Protein AF-C0PD54-F1 (afdb_monomer)

Nearest PDB structures (foldseek):
  4ap8-assembly1_A  TM=9.220E-01  e=7.358E-15  Homo sapiens
  8hlg-assembly1_B  TM=9.445E-01  e=1.096E-13  Deinococcus radiodurans R1 = ATCC 13939 = DSM 20539
  6jbz-assembly1_C  TM=8.749E-01  e=7.835E-15  Mycobacterium tuberculosis
  2q5w-assembly1_E  TM=9.538E-01  e=1.324E-13  Staphylococcus aureus
  6jc0-assembly1_D  TM=8.811E-01  e=2.931E-14  Mycolicibacterium smegmatis MC2 155

Radius of gyration: 23.34 Å; Cα contacts (8 Å, |Δi|>4): 331; chains: 1; bounding box: 97×49×54 Å

InterPro domains:
  IPR003448 Molybdopterin biosynthesis MoaE [PF02391] (35-142)
  IPR003448 Molybdopterin biosynthesis MoaE [cd00756] (36-159)
  IPR028888 Molybdopterin synthase catalytic subunit, eukaryotes [MF_03052] (26-167)
  IPR036563 Molybdopterin biosynthesis MoaE subunit superfamily [G3DSA:3.90.1170.40] (15-161)
  IPR036563 Molybdopterin biosynthesis MoaE subunit superfamily [SSF54690] (35-164)

pLDDT: mean 85.08, std 19.12, range [31.31, 98.81]

Sequence (189 aa):
MAGGDLTPPPPPPEETPPAAAAEDLIEIVEEGSGRLDIARYVDHVRDLSAGAIATFEGTTRDHFAGRRVVELRYEAYAAMARRRLAAILREARSRHALRRLAVAHRLGAVPAGEASVFVAASATHRADAMEACRYVIDELKASVPIWKKEVYDDGEVWKENREFLDRHSADGDATAGGCCGSKVRVQEA

Organism: Zea mays (NCBI:txid4577)

Secondary structure (DSSP, 8-state):
------PPPPPPP---PPPP-PPPEEEEEPTTS-S--HHHHHHHH--TT-SEEEEEEEEPPSEETTEEEEEEEEEE-HHHHHHHHHHHHHHHHHHS-EEEEEEEEE-EEEETTSEEEEEEEEESSHHHHHHHHHHHHHHHHHHS-EEEEEEESS-EEEE--HHHHHHHHHGGGG---------PPPPP-

Foldseek 3Di:
DDPPPPPDPDDDPDDFPPAPPQDAAEAAAEPPNDADPPVVQQVSQDDPLFPDKDKDFDFAALDDPRFGFFWKAKDAPVVQLRVQLVVQVVVLVVVAQWRYKYKYAYHGTHGGPGGRIMIMTTHNDPVSNHVSNVSSVLSSLQPRPMWMKTQTPVGIDTDHRVNVVVVVVVVVPPDPDDDDDDDDDDDDD

Solvent-accessible surface area (backbone atoms only — not comparable to full-atom values): 10914 Å² total; per-residue (Å²): 130,83,84,74,83,78,71,74,77,79,78,75,84,83,80,77,73,78,72,52,88,58,81,67,45,76,42,78,39,58,60,90,74,73,76,78,62,62,65,60,43,53,58,68,24,61,48,99,73,38,72,23,74,24,74,46,73,46,57,32,61,52,59,55,96,95,39,53,29,53,29,38,35,29,49,58,60,58,73,59,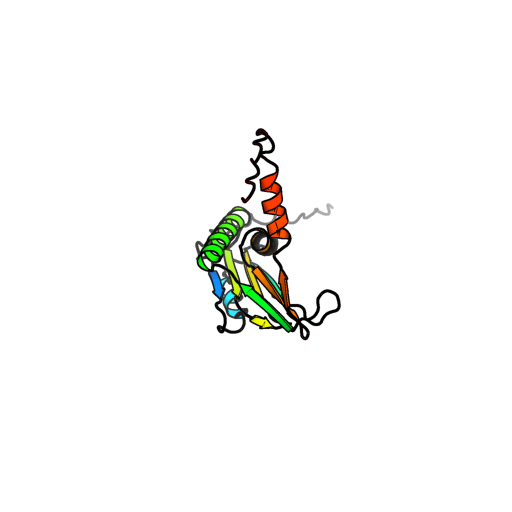35,52,54,44,49,57,48,49,54,53,50,41,53,76,75,28,70,49,44,27,42,24,38,39,36,50,32,34,81,29,45,43,76,35,59,40,33,39,34,30,18,10,2,50,45,56,63,38,6,44,52,40,32,50,50,50,53,53,49,42,51,30,70,38,69,56,41,39,29,45,30,36,85,89,51,72,50,81,45,73,48,65,51,33,52,58,52,60,53,61,68,64,69,80,73,92,77,80,80,93,77,85,81,84,80,84,80,85,132

Structure (mmCIF, N/CA/C/O backbone):
data_AF-C0PD54-F1
#
_entry.id   AF-C0PD54-F1
#
loop_
_atom_site.group_PDB
_atom_site.id
_atom_site.type_symbol
_atom_site.label_atom_id
_at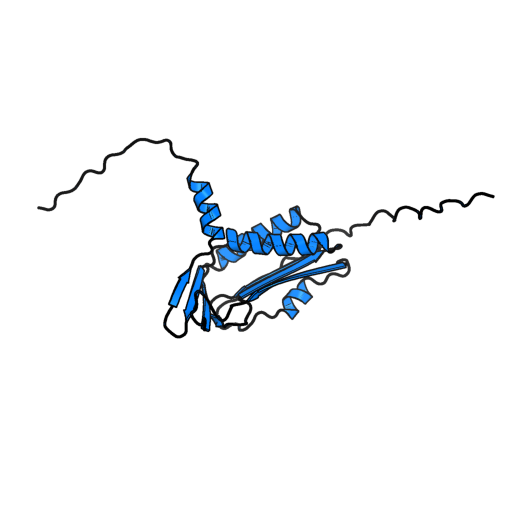om_site.label_alt_id
_atom_site.label_comp_id
_atom_site.label_asym_id
_atom_site.label_entity_id
_atom_site.label_seq_id
_atom_site.pdbx_PDB_ins_code
_atom_site.Cartn_x
_atom_site.Cartn_y
_atom_site.Cartn_z
_atom_site.occupancy
_atom_site.B_iso_or_equiv
_atom_site.auth_seq_id
_atom_site.auth_comp_id
_atom_site.auth_asym_id
_atom_site.auth_atom_id
_atom_site.pdbx_PDB_model_num
ATOM 1 N N . MET A 1 1 ? 60.094 -5.929 -13.552 1.00 49.25 1 MET A N 1
ATOM 2 C CA . MET A 1 1 ? 59.525 -4.982 -14.533 1.00 49.25 1 MET A CA 1
ATOM 3 C C . MET A 1 1 ? 58.053 -4.826 -14.198 1.00 49.25 1 MET A C 1
ATOM 5 O O . MET A 1 1 ? 57.396 -5.841 -14.029 1.00 49.25 1 MET A O 1
ATOM 9 N N . ALA A 1 2 ? 57.643 -3.578 -13.964 1.00 60.72 2 ALA A N 1
ATOM 10 C CA . ALA A 1 2 ? 56.348 -3.076 -13.497 1.00 60.72 2 ALA A CA 1
ATOM 11 C C . ALA A 1 2 ? 55.152 -4.050 -13.554 1.00 60.72 2 ALA A C 1
ATOM 13 O O . ALA A 1 2 ? 54.655 -4.371 -14.631 1.00 60.72 2 ALA A O 1
ATOM 14 N N . GLY A 1 3 ? 54.650 -4.443 -12.378 1.00 48.44 3 GLY A N 1
ATOM 15 C CA . GLY A 1 3 ? 53.261 -4.872 -12.238 1.00 48.44 3 GLY A CA 1
ATOM 16 C C . GLY A 1 3 ? 52.386 -3.648 -12.473 1.00 48.44 3 GLY A C 1
ATOM 17 O O . GLY A 1 3 ? 52.264 -2.804 -11.591 1.00 48.44 3 GLY A O 1
ATOM 18 N N . GLY A 1 4 ? 51.895 -3.494 -13.702 1.00 61.22 4 GLY A N 1
ATOM 19 C CA . GLY A 1 4 ? 50.939 -2.451 -14.038 1.00 61.22 4 GLY A CA 1
ATOM 20 C C . GLY A 1 4 ? 49.651 -2.730 -13.281 1.00 61.22 4 GLY A C 1
ATOM 21 O O . GLY A 1 4 ? 49.025 -3.764 -13.507 1.00 61.22 4 GLY A O 1
ATOM 22 N N . ASP A 1 5 ? 49.302 -1.837 -12.362 1.00 70.50 5 ASP A N 1
ATOM 23 C CA . ASP A 1 5 ? 48.006 -1.823 -11.698 1.00 70.50 5 ASP A CA 1
ATOM 24 C C . ASP A 1 5 ? 46.943 -1.535 -12.764 1.00 70.50 5 ASP A C 1
ATOM 26 O O . ASP A 1 5 ? 46.664 -0.386 -13.114 1.00 70.50 5 ASP A O 1
ATOM 30 N N . LEU A 1 6 ? 46.448 -2.607 -13.388 1.00 68.88 6 LEU A N 1
ATOM 31 C CA . LEU A 1 6 ? 45.349 -2.582 -14.343 1.00 68.88 6 LEU A CA 1
ATOM 32 C C . LEU A 1 6 ? 44.077 -2.299 -13.555 1.00 68.88 6 LEU A C 1
ATOM 34 O O . LEU A 1 6 ? 43.258 -3.184 -13.312 1.00 68.88 6 LEU A O 1
ATOM 38 N N . THR A 1 7 ? 43.923 -1.046 -13.143 1.00 71.62 7 THR A N 1
ATOM 39 C CA . THR A 1 7 ? 42.626 -0.541 -12.727 1.00 71.62 7 THR A CA 1
ATOM 40 C C . THR A 1 7 ? 41.688 -0.720 -13.921 1.00 71.62 7 THR A C 1
ATOM 42 O O . THR A 1 7 ? 41.973 -0.205 -15.009 1.00 71.62 7 THR A O 1
ATOM 45 N N . PRO A 1 8 ? 40.615 -1.521 -13.783 1.00 69.56 8 PRO A N 1
ATOM 46 C CA . PRO A 1 8 ? 39.670 -1.690 -14.867 1.00 69.56 8 PRO A CA 1
ATOM 47 C C . PRO A 1 8 ? 39.092 -0.317 -15.227 1.00 69.56 8 PRO A C 1
ATOM 49 O O . PRO A 1 8 ? 38.899 0.520 -14.336 1.00 69.56 8 PRO A O 1
ATOM 52 N N . PRO A 1 9 ? 38.846 -0.060 -16.522 1.00 74.50 9 PRO A N 1
ATOM 53 C CA . PRO A 1 9 ? 38.286 1.207 -16.951 1.00 74.50 9 PRO A CA 1
ATOM 54 C C . PRO A 1 9 ? 36.959 1.459 -16.223 1.00 74.50 9 PRO A C 1
ATOM 56 O O . PRO A 1 9 ? 36.226 0.502 -15.942 1.00 74.50 9 PRO A O 1
ATOM 59 N N . PRO A 1 10 ? 36.641 2.727 -15.907 1.00 69.25 10 PRO A N 1
ATOM 60 C CA . PRO A 1 10 ? 35.363 3.059 -15.303 1.00 69.25 10 PRO A CA 1
ATOM 61 C C . PRO A 1 10 ? 34.231 2.529 -16.192 1.00 69.25 10 PRO A C 1
ATOM 63 O O . PRO A 1 10 ? 34.363 2.557 -17.423 1.00 69.25 10 PRO A O 1
ATOM 66 N N . PRO A 1 11 ? 33.138 2.022 -15.595 1.00 70.94 11 PRO A N 1
ATOM 67 C CA . PRO A 1 11 ? 32.002 1.563 -16.373 1.00 70.94 11 PRO A CA 1
ATOM 68 C C . PRO A 1 11 ? 31.506 2.699 -17.279 1.00 70.94 11 PRO A C 1
ATOM 70 O O . PRO A 1 11 ? 31.612 3.874 -16.906 1.00 70.94 11 PRO A O 1
ATOM 73 N N . PRO A 1 12 ? 30.997 2.370 -18.480 1.00 70.56 12 PRO A N 1
ATOM 74 C CA . PRO A 1 12 ? 30.427 3.372 -19.366 1.00 70.56 12 PRO A CA 1
ATOM 75 C C . PRO A 1 12 ? 29.312 4.139 -18.639 1.00 70.56 12 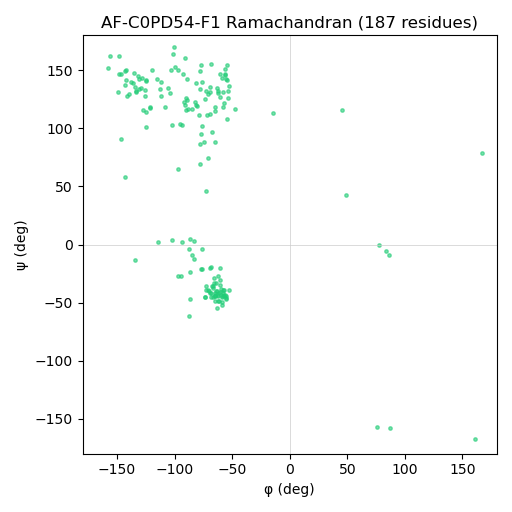PRO A C 1
ATOM 77 O O . PRO A 1 12 ? 28.673 3.573 -17.747 1.00 70.56 12 PRO A O 1
ATOM 80 N N . PRO A 1 13 ? 29.074 5.415 -18.997 1.00 69.00 13 PRO A N 1
ATOM 81 C CA . PRO A 1 13 ? 27.954 6.163 -18.448 1.00 69.00 13 PRO A CA 1
ATOM 82 C C . PRO A 1 13 ? 26.671 5.364 -18.671 1.00 69.00 13 PRO A C 1
ATOM 84 O O . PRO A 1 13 ? 26.383 4.925 -19.784 1.00 69.00 13 PRO A O 1
ATOM 87 N N . GLU A 1 14 ? 25.949 5.128 -17.584 1.00 66.19 14 GLU A N 1
ATOM 88 C CA . GLU A 1 14 ? 24.734 4.329 -17.595 1.00 66.19 14 GLU A CA 1
ATOM 89 C C . GLU A 1 14 ? 23.654 5.116 -18.343 1.00 66.19 14 GLU A C 1
ATOM 91 O O . GLU A 1 14 ? 23.241 6.201 -17.928 1.00 66.19 14 GLU A O 1
ATOM 96 N N . GLU A 1 15 ? 23.259 4.616 -19.513 1.00 63.19 15 GLU A N 1
ATOM 97 C CA . GLU A 1 15 ? 22.220 5.244 -20.320 1.00 63.19 15 GLU A CA 1
ATOM 98 C C . GLU A 1 15 ? 20.873 4.927 -19.671 1.00 63.19 15 GLU A C 1
ATOM 100 O O . GLU A 1 15 ? 20.356 3.817 -19.796 1.00 63.19 15 GLU A O 1
ATOM 105 N N . THR A 1 16 ? 20.305 5.887 -18.939 1.00 60.06 16 THR A N 1
ATOM 106 C CA . THR A 1 16 ? 18.941 5.751 -18.426 1.00 60.06 16 THR A CA 1
ATOM 107 C C . THR A 1 16 ? 17.977 5.882 -19.608 1.00 60.06 16 THR A C 1
ATOM 109 O O . THR A 1 16 ? 17.847 6.976 -20.166 1.00 60.06 16 THR A O 1
ATOM 112 N N . PRO A 1 17 ? 17.280 4.806 -20.015 1.00 60.94 17 PRO A N 1
ATOM 113 C CA . PRO A 1 17 ? 16.311 4.881 -21.098 1.00 60.94 17 PRO A CA 1
ATOM 114 C C . PRO A 1 17 ? 15.196 5.871 -20.726 1.00 60.94 17 PRO A C 1
ATOM 116 O O . PRO A 1 17 ? 14.833 5.971 -19.547 1.00 60.94 17 PRO A O 1
ATOM 119 N N . PRO A 1 18 ? 14.625 6.600 -21.704 1.00 58.38 18 PRO A N 1
ATOM 120 C CA . PRO A 1 18 ? 13.633 7.638 -21.440 1.00 58.38 18 PRO A CA 1
ATOM 121 C C . PRO A 1 18 ? 12.490 7.066 -20.608 1.00 58.38 18 PRO A C 1
ATOM 123 O O . PRO A 1 18 ? 11.994 5.979 -20.923 1.00 58.38 18 PRO A O 1
ATOM 126 N N . ALA A 1 19 ? 12.091 7.771 -19.543 1.00 58.16 19 ALA A N 1
ATOM 127 C CA . ALA A 1 19 ? 10.982 7.379 -18.676 1.00 58.16 19 ALA A CA 1
ATOM 128 C C . ALA A 1 19 ? 9.773 6.987 -19.540 1.00 58.16 19 ALA A C 1
ATOM 130 O O . ALA A 1 19 ? 9.265 7.801 -20.310 1.00 58.16 19 ALA A O 1
ATOM 131 N N . ALA A 1 20 ? 9.337 5.727 -19.468 1.00 53.62 20 ALA A N 1
ATOM 132 C CA . ALA A 1 20 ? 8.124 5.318 -20.147 1.00 53.62 20 ALA A CA 1
ATOM 133 C C . ALA A 1 20 ? 6.980 6.071 -19.477 1.00 53.62 20 ALA A C 1
ATOM 135 O O . ALA A 1 20 ? 6.721 5.888 -18.288 1.00 53.62 20 ALA A O 1
ATOM 136 N N . ALA A 1 21 ? 6.280 6.897 -20.250 1.00 54.97 21 ALA A N 1
ATOM 137 C CA . ALA A 1 21 ? 5.018 7.507 -19.853 1.00 54.97 21 ALA A CA 1
ATOM 138 C C . ALA A 1 21 ? 3.887 6.458 -19.853 1.00 54.97 21 ALA A C 1
ATOM 140 O O . ALA A 1 21 ? 2.827 6.669 -20.433 1.00 54.97 21 ALA A O 1
ATOM 141 N N . ALA A 1 22 ? 4.137 5.284 -19.272 1.00 61.59 22 ALA A N 1
ATOM 142 C CA . ALA A 1 22 ? 3.116 4.272 -19.091 1.00 61.59 22 ALA A CA 1
ATOM 143 C C . ALA A 1 22 ? 2.238 4.646 -17.897 1.00 61.59 22 ALA A C 1
ATOM 145 O O . ALA A 1 22 ? 2.751 5.010 -16.836 1.00 61.59 22 ALA A O 1
ATOM 146 N N . GLU A 1 23 ? 0.925 4.546 -18.099 1.00 82.62 23 GLU A N 1
ATOM 147 C CA . GLU A 1 23 ? -0.085 4.868 -17.097 1.00 82.62 23 GLU A CA 1
ATOM 148 C C . GLU A 1 23 ? 0.107 4.026 -15.828 1.00 82.62 23 GLU A C 1
ATOM 150 O O . GLU A 1 23 ? 0.272 2.800 -15.870 1.00 82.62 23 GLU A O 1
ATOM 155 N N . ASP A 1 24 ? 0.096 4.710 -14.684 1.00 93.88 24 ASP A N 1
ATOM 156 C CA . ASP A 1 24 ? 0.067 4.067 -13.378 1.00 93.88 24 ASP A CA 1
ATOM 157 C C . ASP A 1 24 ? -1.229 3.270 -13.224 1.00 93.88 24 ASP A C 1
ATOM 159 O O . ASP A 1 24 ? -2.318 3.778 -13.500 1.00 93.88 24 ASP A O 1
ATOM 163 N N . LEU A 1 25 ? -1.126 2.037 -12.731 1.00 97.19 25 LEU A N 1
ATOM 164 C CA . LEU A 1 25 ? -2.306 1.241 -12.414 1.00 97.19 25 LEU A CA 1
ATOM 165 C C . LEU A 1 25 ? -2.720 1.497 -10.966 1.00 97.19 25 LEU A C 1
ATOM 167 O O . LEU A 1 25 ? -1.988 1.170 -10.036 1.00 97.19 25 LEU A O 1
ATOM 171 N N . ILE A 1 26 ? -3.908 2.064 -10.772 1.00 97.75 26 ILE A N 1
ATOM 172 C CA . ILE A 1 26 ? -4.500 2.272 -9.447 1.00 97.75 26 ILE A CA 1
ATOM 173 C C . ILE A 1 26 ? -5.838 1.547 -9.396 1.00 97.75 26 ILE A C 1
ATOM 175 O O . ILE A 1 26 ? -6.772 1.918 -10.108 1.00 97.75 26 ILE A O 1
ATOM 179 N N . GLU A 1 27 ? -5.961 0.564 -8.508 1.00 97.25 27 GLU A N 1
ATOM 180 C CA . GLU A 1 27 ? -7.188 -0.214 -8.349 1.00 97.25 27 GLU A CA 1
ATOM 181 C C . GLU A 1 27 ? -7.677 -0.180 -6.896 1.00 97.25 27 GLU A C 1
ATOM 183 O O . GLU A 1 27 ? -7.040 -0.693 -5.979 1.00 97.25 27 GLU A O 1
ATOM 188 N N . ILE A 1 28 ? -8.838 0.438 -6.676 1.00 97.50 28 ILE A N 1
ATOM 189 C CA . ILE A 1 28 ? -9.603 0.238 -5.441 1.00 97.50 28 ILE A CA 1
ATOM 190 C C . ILE A 1 28 ? -10.616 -0.851 -5.764 1.00 97.50 28 ILE A C 1
ATOM 192 O O . ILE A 1 28 ? -11.558 -0.605 -6.516 1.00 97.50 28 ILE A O 1
ATOM 196 N N . VAL A 1 29 ? -10.338 -2.055 -5.277 1.00 97.19 29 VAL A N 1
ATOM 197 C CA . VAL A 1 29 ? -11.080 -3.276 -5.584 1.00 97.19 29 VAL A CA 1
ATOM 198 C C . VAL A 1 29 ? -12.281 -3.355 -4.650 1.00 97.19 29 VAL A C 1
ATOM 200 O O . VAL A 1 29 ? -12.112 -3.438 -3.434 1.00 97.19 29 VAL A O 1
ATOM 203 N N . GLU A 1 30 ? -13.482 -3.304 -5.218 1.00 95.38 30 GLU A N 1
ATOM 204 C CA . GLU A 1 30 ? -14.736 -3.324 -4.461 1.00 95.38 30 GLU A CA 1
ATOM 205 C C . GLU A 1 30 ? -14.977 -4.687 -3.795 1.00 95.38 30 GLU A C 1
ATOM 207 O O . GLU A 1 30 ? -14.485 -5.729 -4.252 1.00 95.38 30 GLU A O 1
ATOM 212 N N . GLU A 1 31 ? -15.767 -4.680 -2.722 1.00 93.50 31 GLU A N 1
ATOM 213 C CA . GLU A 1 31 ? -16.149 -5.892 -2.000 1.00 93.50 31 GLU A CA 1
ATOM 214 C C . GLU A 1 31 ? -16.790 -6.934 -2.935 1.00 93.50 31 GLU A C 1
ATOM 216 O O . GLU A 1 31 ? -17.534 -6.606 -3.858 1.00 93.50 31 GLU A O 1
ATOM 221 N N . GLY A 1 32 ? -16.479 -8.212 -2.711 1.00 92.38 32 GLY A N 1
ATOM 222 C CA . GLY A 1 32 ? -16.981 -9.317 -3.535 1.00 92.38 32 GLY A CA 1
ATOM 223 C C . GLY A 1 32 ? -16.185 -9.590 -4.817 1.00 92.38 32 GLY A C 1
ATOM 224 O O . GLY A 1 32 ? -16.423 -10.610 -5.457 1.00 92.38 32 GLY A O 1
ATOM 225 N N . SER A 1 33 ? -15.188 -8.766 -5.161 1.00 92.75 33 SER A N 1
ATOM 226 C CA . SER A 1 33 ? -14.342 -8.980 -6.354 1.00 92.75 33 SER A CA 1
ATOM 227 C C . SER A 1 33 ? -13.278 -10.081 -6.184 1.00 92.75 33 SER A C 1
ATOM 229 O O . SER A 1 33 ? -12.559 -10.400 -7.128 1.00 92.75 33 SER A O 1
ATOM 231 N N . GLY A 1 34 ? -13.162 -10.670 -4.990 1.00 93.31 34 GLY A N 1
ATOM 232 C CA . GLY A 1 34 ? -12.196 -11.724 -4.681 1.00 93.31 34 GLY A CA 1
ATOM 233 C C . GLY A 1 34 ? -10.822 -11.207 -4.238 1.00 93.31 34 GLY A C 1
ATOM 234 O O . GLY A 1 34 ? -10.683 -10.099 -3.713 1.00 93.31 34 GLY A O 1
ATOM 235 N N . ARG A 1 35 ? -9.803 -12.062 -4.385 1.00 96.81 35 ARG A N 1
ATOM 236 C CA . ARG A 1 35 ? -8.415 -11.775 -3.988 1.00 96.81 35 ARG A CA 1
ATOM 237 C C . ARG A 1 35 ? -7.739 -10.860 -5.009 1.00 96.81 35 ARG A C 1
ATOM 239 O O . ARG A 1 35 ? -8.087 -10.874 -6.185 1.00 96.81 35 ARG A O 1
ATOM 246 N N . LEU A 1 36 ? -6.735 -10.107 -4.558 1.00 97.50 36 LEU A N 1
ATOM 247 C CA . LEU A 1 36 ? -5.863 -9.355 -5.460 1.00 97.50 36 LEU A CA 1
ATOM 248 C C . LEU A 1 36 ? -5.141 -10.320 -6.410 1.00 97.50 36 LEU A C 1
ATOM 250 O O . LEU A 1 36 ? -4.479 -11.253 -5.954 1.00 97.50 36 LEU A O 1
ATOM 254 N N . ASP A 1 37 ? -5.244 -10.075 -7.716 1.00 96.25 37 ASP A N 1
ATOM 255 C CA . ASP A 1 37 ? -4.470 -10.797 -8.727 1.00 96.25 37 ASP A CA 1
ATOM 256 C C . ASP A 1 37 ? -3.043 -10.239 -8.767 1.00 96.25 37 ASP A C 1
ATOM 258 O O . ASP A 1 37 ? -2.713 -9.317 -9.514 1.00 96.25 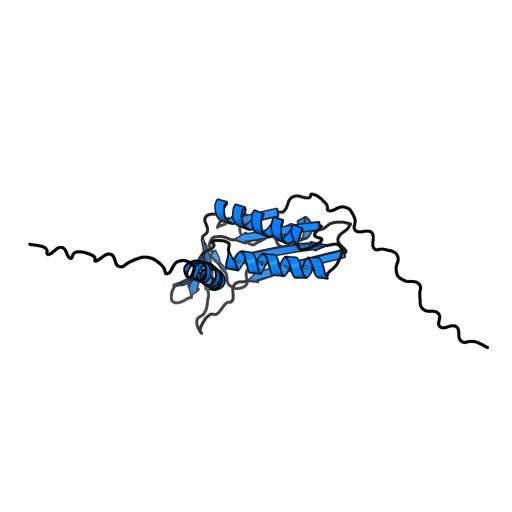37 ASP A O 1
ATOM 262 N N . ILE A 1 38 ? -2.194 -10.782 -7.897 1.00 97.50 38 ILE A N 1
ATOM 263 C CA . ILE A 1 38 ? -0.806 -10.341 -7.736 1.00 97.50 38 ILE A CA 1
ATOM 264 C C . ILE A 1 38 ? -0.031 -10.439 -9.055 1.00 97.50 38 ILE A C 1
ATOM 266 O O . ILE A 1 38 ? 0.738 -9.533 -9.382 1.00 97.50 38 ILE A O 1
ATOM 270 N N . ALA A 1 39 ? -0.262 -11.500 -9.834 1.00 97.88 39 ALA A N 1
ATOM 271 C CA . ALA A 1 39 ? 0.409 -11.699 -11.112 1.00 97.88 39 ALA A CA 1
ATOM 272 C C . ALA A 1 39 ? 0.063 -10.571 -12.092 1.00 97.88 39 ALA A C 1
ATOM 274 O O . ALA A 1 39 ? 0.975 -9.982 -12.667 1.00 97.88 39 ALA A O 1
ATOM 275 N N . ARG A 1 40 ? -1.216 -10.180 -12.187 1.00 97.38 40 ARG A N 1
ATOM 276 C CA . ARG A 1 40 ? -1.657 -9.044 -13.016 1.00 97.38 40 ARG A CA 1
ATOM 277 C C . ARG A 1 40 ? -0.921 -7.746 -12.675 1.00 97.38 40 ARG A C 1
ATOM 279 O O . ARG A 1 40 ? -0.497 -7.035 -13.585 1.00 97.38 40 ARG A O 1
ATOM 286 N N . TYR A 1 41 ? -0.751 -7.419 -11.393 1.00 97.81 41 TYR A N 1
ATOM 287 C CA . TYR A 1 41 ? -0.053 -6.189 -10.991 1.00 97.81 41 TYR A CA 1
ATOM 288 C C . TYR A 1 41 ? 1.452 -6.250 -11.258 1.00 97.81 41 TYR A C 1
ATOM 290 O O . TYR A 1 41 ? 2.039 -5.255 -11.685 1.00 97.81 41 TYR A O 1
ATOM 298 N N . VAL A 1 42 ? 2.079 -7.409 -11.033 1.00 98.31 42 VAL A N 1
ATOM 299 C CA . VAL A 1 42 ? 3.498 -7.620 -11.351 1.00 98.31 42 VAL A CA 1
ATOM 300 C C . VAL A 1 42 ? 3.729 -7.528 -12.857 1.00 98.31 42 VAL A C 1
ATOM 302 O O . VAL A 1 42 ? 4.660 -6.851 -13.287 1.00 98.31 42 VAL A O 1
ATOM 305 N N . ASP A 1 43 ? 2.868 -8.150 -13.660 1.00 97.56 43 ASP A N 1
ATOM 306 C CA . ASP A 1 43 ? 2.965 -8.127 -15.117 1.00 97.56 43 ASP A CA 1
ATOM 307 C C . ASP A 1 43 ? 2.721 -6.725 -15.685 1.00 97.56 43 ASP A C 1
ATOM 309 O O . ASP A 1 43 ? 3.436 -6.322 -16.602 1.00 97.56 43 ASP A O 1
ATOM 313 N N . HIS A 1 44 ? 1.814 -5.935 -15.092 1.00 97.00 44 HIS A N 1
ATOM 314 C CA . HIS A 1 44 ? 1.620 -4.524 -15.460 1.00 97.00 44 HIS A CA 1
ATOM 315 C C . HIS A 1 44 ? 2.905 -3.707 -15.329 1.00 97.00 44 HIS A C 1
ATOM 317 O O . HIS A 1 44 ? 3.178 -2.844 -16.164 1.00 97.00 44 HIS A O 1
ATOM 323 N N . VAL A 1 45 ? 3.704 -3.963 -14.285 1.00 97.25 45 VAL A N 1
ATOM 324 C CA . VAL A 1 45 ? 4.934 -3.199 -14.044 1.00 97.25 45 VAL A CA 1
ATOM 325 C C . VAL A 1 45 ? 6.161 -3.757 -14.761 1.00 97.25 45 VAL A C 1
ATOM 327 O O . VAL A 1 45 ? 7.214 -3.118 -14.718 1.00 97.25 45 VAL A O 1
ATOM 330 N N . ARG A 1 46 ? 6.065 -4.892 -15.464 1.00 96.31 46 ARG A N 1
ATOM 331 C CA . ARG A 1 46 ? 7.175 -5.380 -16.295 1.00 96.31 46 ARG A CA 1
ATOM 332 C C . ARG A 1 46 ? 7.479 -4.382 -17.408 1.00 96.31 46 ARG A C 1
ATOM 334 O O . ARG A 1 46 ? 6.597 -3.919 -18.124 1.00 96.31 46 ARG A O 1
ATOM 341 N N . ASP A 1 47 ? 8.757 -4.070 -17.567 1.00 95.06 47 ASP A N 1
ATOM 342 C CA . ASP A 1 47 ? 9.252 -3.178 -18.608 1.00 95.06 47 ASP A CA 1
ATOM 343 C C . ASP A 1 47 ? 10.602 -3.703 -19.092 1.00 95.06 47 ASP A C 1
ATOM 345 O O . ASP A 1 47 ? 11.432 -4.096 -18.275 1.00 95.06 47 ASP A O 1
ATOM 349 N N . LEU A 1 48 ? 10.836 -3.708 -20.407 1.00 94.69 48 LEU A N 1
ATOM 350 C CA . LEU A 1 48 ? 12.090 -4.215 -20.986 1.00 94.69 48 LEU A CA 1
ATOM 351 C C . LEU A 1 48 ? 13.324 -3.445 -20.506 1.00 94.69 48 LEU A C 1
ATOM 353 O O . LEU A 1 48 ? 14.437 -3.950 -20.599 1.00 94.69 48 LEU A O 1
ATOM 357 N N . SER A 1 49 ? 13.126 -2.229 -20.003 1.00 94.38 49 SER A N 1
ATOM 358 C CA . SER A 1 49 ? 14.192 -1.386 -19.496 1.00 94.38 49 SER A CA 1
ATOM 359 C C . SER A 1 49 ? 14.264 -1.362 -17.960 1.00 94.38 49 SER A C 1
ATOM 361 O O . SER A 1 49 ? 15.049 -0.595 -17.403 1.00 94.38 49 SER A O 1
ATOM 363 N N . ALA A 1 50 ? 13.436 -2.148 -17.263 1.00 95.44 50 ALA A N 1
ATOM 364 C CA . ALA A 1 50 ? 13.515 -2.311 -15.817 1.00 95.44 50 ALA A CA 1
ATOM 365 C C . ALA A 1 50 ? 14.423 -3.498 -15.470 1.00 95.44 50 ALA A C 1
ATOM 367 O O . ALA A 1 50 ? 14.128 -4.638 -15.823 1.00 95.44 50 ALA A O 1
ATOM 368 N N . GLY A 1 51 ? 15.500 -3.243 -14.726 1.00 97.00 51 GLY A N 1
ATOM 369 C CA . GLY A 1 51 ? 16.349 -4.289 -14.153 1.00 97.00 51 GLY A CA 1
ATOM 370 C C . GLY A 1 51 ? 15.838 -4.815 -12.809 1.00 97.00 51 GLY A C 1
ATOM 371 O O . GLY A 1 51 ? 16.374 -5.792 -12.288 1.00 97.00 51 GLY A O 1
ATOM 372 N N . ALA A 1 52 ? 14.820 -4.176 -12.225 1.00 97.88 52 ALA A N 1
ATOM 373 C CA . ALA A 1 52 ? 14.259 -4.564 -10.939 1.00 97.88 52 ALA A CA 1
ATOM 374 C C . ALA A 1 52 ? 12.751 -4.312 -10.856 1.00 97.88 52 ALA A C 1
ATOM 376 O O . ALA A 1 52 ? 12.233 -3.325 -11.381 1.00 97.88 52 ALA A O 1
ATOM 377 N N . ILE A 1 53 ? 12.075 -5.193 -10.119 1.00 98.44 53 ILE A N 1
ATOM 378 C CA . ILE A 1 53 ? 10.711 -5.013 -9.627 1.00 98.44 53 ILE A CA 1
ATOM 379 C C . ILE A 1 53 ? 10.757 -5.230 -8.115 1.00 98.44 53 ILE A C 1
ATOM 381 O O . ILE A 1 53 ? 11.274 -6.248 -7.656 1.00 98.44 53 ILE A O 1
ATOM 385 N N . ALA A 1 54 ? 10.221 -4.285 -7.352 1.00 98.69 54 ALA A N 1
ATOM 386 C CA . ALA A 1 54 ? 9.985 -4.426 -5.923 1.00 98.69 54 ALA A CA 1
ATOM 387 C C . ALA A 1 54 ? 8.482 -4.461 -5.665 1.00 98.69 54 ALA A C 1
ATOM 389 O O . ALA A 1 54 ? 7.718 -3.724 -6.292 1.00 98.69 54 ALA A O 1
ATOM 390 N N . THR A 1 55 ? 8.067 -5.321 -4.742 1.00 98.69 55 THR A N 1
ATOM 391 C CA . THR A 1 55 ? 6.660 -5.504 -4.392 1.00 98.69 55 THR A CA 1
ATOM 392 C C . THR A 1 55 ? 6.468 -5.481 -2.888 1.00 98.69 55 THR A C 1
ATOM 394 O O . THR A 1 55 ? 7.295 -6.013 -2.147 1.00 98.69 55 THR A O 1
ATOM 397 N N . PHE A 1 56 ? 5.341 -4.937 -2.445 1.00 98.75 56 PHE A N 1
ATOM 398 C CA . PHE A 1 56 ? 4.880 -5.003 -1.067 1.00 98.75 56 PHE A CA 1
ATOM 399 C C . PHE A 1 56 ? 3.466 -5.574 -1.037 1.00 98.75 56 PHE A C 1
ATOM 401 O O . PHE A 1 56 ? 2.591 -5.109 -1.764 1.00 98.75 56 PHE A O 1
ATOM 408 N N . GLU A 1 57 ? 3.238 -6.536 -0.149 1.00 98.25 57 GLU A N 1
ATOM 409 C CA . GLU A 1 57 ? 1.929 -7.122 0.121 1.00 98.25 57 GLU A CA 1
ATOM 410 C C . GLU A 1 57 ? 1.596 -6.920 1.602 1.00 98.25 57 GLU A C 1
ATOM 412 O O . GLU A 1 57 ? 2.309 -7.391 2.488 1.00 98.25 57 GLU A O 1
ATOM 417 N N . GLY A 1 58 ? 0.516 -6.192 1.883 1.00 97.94 58 GLY A N 1
ATOM 418 C CA . GLY A 1 58 ? 0.013 -6.020 3.241 1.00 97.94 58 GLY A CA 1
ATOM 419 C C . GLY A 1 58 ? -1.051 -7.063 3.540 1.00 97.94 58 GLY A C 1
ATOM 420 O O . GLY A 1 58 ? -2.188 -6.905 3.091 1.00 97.94 58 GLY A O 1
ATOM 421 N N . THR A 1 59 ? -0.693 -8.104 4.293 1.00 97.38 59 THR A N 1
ATOM 422 C CA . THR A 1 59 ? -1.592 -9.216 4.630 1.00 97.38 59 THR A CA 1
ATOM 423 C C . THR A 1 59 ? -2.249 -9.065 6.001 1.00 97.38 59 THR A C 1
ATOM 425 O O . THR A 1 59 ? -1.693 -8.474 6.934 1.00 97.38 59 THR A O 1
ATOM 428 N N . THR A 1 60 ? -3.456 -9.613 6.137 1.00 95.19 60 THR A N 1
ATOM 429 C CA . THR A 1 60 ? -4.156 -9.692 7.423 1.00 95.19 60 THR A CA 1
ATOM 430 C C . THR A 1 60 ? -3.511 -10.756 8.308 1.00 95.19 60 THR A C 1
ATOM 432 O O . THR A 1 60 ? -3.417 -11.921 7.928 1.00 95.19 60 THR A O 1
ATOM 435 N N . ARG A 1 61 ? -3.107 -10.377 9.521 1.00 95.69 61 ARG A N 1
ATOM 436 C CA . ARG A 1 61 ? -2.654 -11.323 10.553 1.00 95.69 61 ARG A CA 1
ATOM 437 C C . ARG A 1 61 ? -3.854 -12.003 11.211 1.00 95.69 61 ARG A C 1
ATOM 439 O O . ARG A 1 61 ? -4.896 -11.378 11.361 1.00 95.69 61 ARG A O 1
ATOM 446 N N . ASP A 1 62 ? -3.679 -13.239 11.660 1.00 94.62 62 ASP A N 1
ATOM 447 C CA . ASP A 1 62 ? -4.706 -14.044 12.341 1.00 94.62 62 ASP A CA 1
ATOM 448 C C . ASP A 1 62 ? -4.831 -13.751 13.848 1.00 94.62 62 ASP A C 1
ATOM 450 O O . ASP A 1 62 ? -5.623 -14.382 14.548 1.00 94.62 62 ASP A O 1
ATOM 454 N N . HIS A 1 63 ? -4.069 -12.786 14.369 1.00 93.06 63 HIS A N 1
ATOM 455 C CA . HIS A 1 63 ? -4.119 -12.394 15.771 1.00 93.06 63 HIS A CA 1
ATOM 456 C C . HIS A 1 63 ? -3.820 -10.907 15.986 1.00 93.06 63 HIS A C 1
ATOM 458 O O . HIS A 1 63 ? -2.987 -10.296 15.308 1.00 93.06 63 HIS A O 1
ATOM 464 N N . PHE A 1 64 ? -4.467 -10.333 16.999 1.00 89.81 64 PHE A N 1
ATOM 465 C CA . PHE A 1 64 ? -4.166 -9.003 17.520 1.00 89.81 64 PHE A CA 1
ATOM 466 C C . PHE A 1 64 ? -4.488 -8.942 19.018 1.00 89.81 64 PHE A C 1
ATOM 468 O O . PHE A 1 64 ? -5.562 -9.357 19.440 1.00 89.81 64 PHE A O 1
ATOM 475 N N . ALA A 1 65 ? -3.555 -8.428 19.830 1.00 87.69 65 ALA A N 1
ATOM 476 C CA . ALA A 1 65 ? -3.711 -8.283 21.286 1.00 87.69 65 ALA A CA 1
ATOM 477 C C . ALA A 1 65 ? -4.217 -9.560 22.001 1.00 87.69 65 ALA A C 1
ATOM 479 O O . ALA A 1 65 ? -5.085 -9.496 22.866 1.00 87.69 65 ALA A O 1
ATOM 480 N N . GLY A 1 66 ? -3.685 -10.727 21.617 1.00 89.75 66 GLY A N 1
ATOM 481 C CA . GLY A 1 66 ? -4.046 -12.025 22.203 1.00 89.75 66 GLY A CA 1
ATOM 482 C C . GLY A 1 66 ? -5.379 -12.612 21.726 1.00 89.75 66 GLY A C 1
ATOM 483 O O . GLY A 1 66 ? -5.727 -13.711 22.142 1.00 89.75 66 GLY A O 1
ATOM 484 N N . ARG A 1 67 ? -6.109 -11.916 20.848 1.00 91.75 67 ARG A N 1
ATOM 485 C CA . ARG A 1 67 ? -7.377 -12.375 20.266 1.00 91.75 67 ARG A CA 1
ATOM 486 C C . ARG A 1 67 ? -7.170 -12.862 18.839 1.00 91.75 67 ARG A C 1
ATOM 488 O O . ARG A 1 67 ? -6.297 -12.348 18.133 1.00 91.75 67 ARG A O 1
ATOM 495 N N . ARG A 1 68 ? -7.988 -13.824 18.413 1.00 95.12 68 ARG A N 1
ATOM 496 C CA . ARG A 1 68 ? -7.959 -14.387 17.0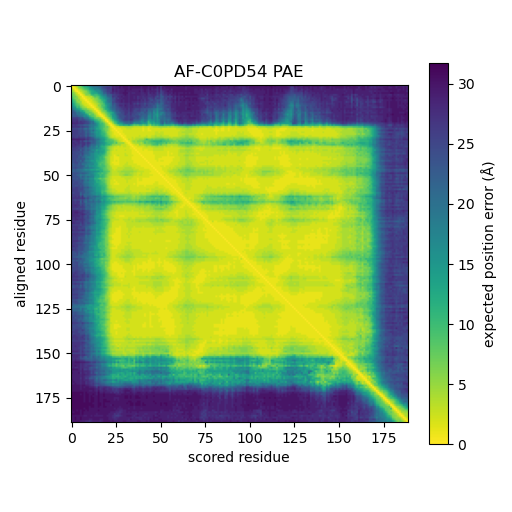62 1.00 95.12 68 ARG A CA 1
ATOM 497 C C . ARG A 1 68 ? -8.723 -13.481 16.101 1.00 95.12 68 ARG A C 1
ATOM 499 O O . ARG A 1 68 ? -9.911 -13.242 16.282 1.00 95.12 68 ARG A O 1
ATOM 506 N N . VAL A 1 69 ? -8.035 -12.977 15.083 1.00 95.50 69 VAL A N 1
ATOM 507 C CA . VAL A 1 69 ? -8.622 -12.159 14.015 1.00 95.50 69 VAL A CA 1
ATOM 508 C C . VAL A 1 69 ? -9.079 -13.088 12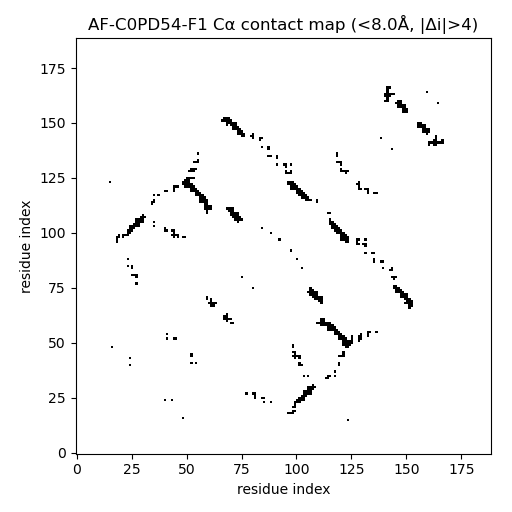.895 1.00 95.50 69 VAL A C 1
ATOM 510 O O . VAL A 1 69 ? -8.299 -13.895 12.392 1.00 95.50 69 VAL A O 1
ATOM 513 N N . VAL A 1 70 ? -10.346 -12.972 12.508 1.00 96.06 70 VAL A N 1
ATOM 514 C CA . VAL A 1 70 ? -10.944 -13.723 11.397 1.00 96.06 70 VAL A CA 1
ATOM 515 C C . VAL A 1 70 ? -10.714 -12.982 10.082 1.00 96.06 70 VAL A C 1
ATOM 517 O O . VAL A 1 70 ? -10.278 -13.575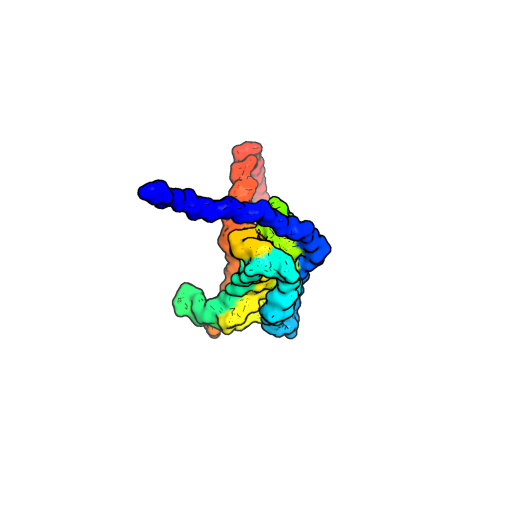 9.095 1.00 96.06 70 VAL A O 1
ATOM 520 N N . GLU A 1 71 ? -10.964 -11.673 10.077 1.00 96.62 71 GLU A N 1
ATOM 521 C CA . GLU A 1 71 ? -10.829 -10.811 8.905 1.00 96.62 71 GLU A CA 1
ATOM 522 C C . GLU A 1 71 ? -10.607 -9.348 9.307 1.00 96.62 71 GLU A C 1
ATOM 524 O O . GLU A 1 71 ? -10.904 -8.923 10.428 1.00 96.62 71 GLU A O 1
ATOM 529 N N . LEU A 1 72 ? -10.106 -8.558 8.361 1.00 96.69 72 LEU A N 1
ATOM 530 C CA . LEU A 1 72 ? -10.180 -7.102 8.406 1.00 96.69 72 LEU A CA 1
ATOM 531 C C . LEU A 1 72 ? -11.223 -6.637 7.395 1.00 96.69 72 LEU A C 1
ATOM 533 O O . LEU A 1 72 ? -11.211 -7.099 6.258 1.00 96.69 72 LEU A O 1
ATOM 537 N N . ARG A 1 73 ? -12.097 -5.706 7.778 1.00 96.88 73 ARG A N 1
ATOM 538 C CA . ARG A 1 73 ? -13.011 -5.037 6.841 1.00 96.88 73 ARG A CA 1
ATOM 539 C C . ARG A 1 73 ? -12.530 -3.637 6.538 1.00 96.88 73 ARG A C 1
ATOM 541 O O . ARG A 1 73 ? -12.247 -2.893 7.471 1.00 96.88 73 ARG A O 1
ATOM 548 N N . TYR A 1 74 ? -12.456 -3.280 5.264 1.00 97.19 74 TYR A N 1
ATOM 549 C CA . TYR A 1 74 ? -11.968 -1.976 4.830 1.00 97.19 74 TYR A CA 1
ATOM 550 C C . TYR A 1 74 ? -13.069 -1.138 4.196 1.00 97.19 74 TYR A C 1
ATOM 552 O O . TYR A 1 74 ? -13.786 -1.609 3.316 1.00 97.19 74 TYR A O 1
ATOM 560 N N . GLU A 1 75 ? -13.139 0.127 4.592 1.00 96.25 75 GLU A N 1
ATOM 561 C CA . GLU A 1 75 ? -14.047 1.115 4.018 1.00 96.25 75 GLU A CA 1
ATOM 562 C C . GLU A 1 75 ? -13.257 2.327 3.531 1.00 96.25 75 GLU A C 1
ATOM 564 O O . GLU A 1 75 ? -12.295 2.764 4.165 1.00 96.25 75 GLU A O 1
ATOM 569 N N . ALA A 1 76 ? -13.659 2.878 2.390 1.00 95.50 76 ALA A N 1
ATOM 570 C CA . ALA A 1 76 ? -13.078 4.095 1.850 1.00 95.50 76 ALA A CA 1
ATOM 571 C C . ALA A 1 76 ? -14.056 4.770 0.893 1.00 95.50 76 ALA A C 1
ATOM 573 O O . ALA A 1 76 ? -14.813 4.109 0.181 1.00 95.50 76 ALA A O 1
ATOM 574 N N . TYR A 1 77 ? -13.954 6.091 0.766 1.00 95.19 77 TYR A N 1
ATOM 575 C CA . TYR A 1 77 ? -14.537 6.760 -0.390 1.00 95.19 77 TYR A CA 1
ATOM 576 C C . TYR A 1 77 ? -13.627 6.540 -1.608 1.00 95.19 77 TYR A C 1
ATOM 578 O O . TYR A 1 77 ? -12.644 7.260 -1.811 1.00 95.19 77 TYR A O 1
ATOM 586 N N . ALA A 1 78 ? -13.946 5.523 -2.415 1.00 95.19 78 ALA A N 1
ATOM 587 C CA . ALA A 1 78 ? -13.064 4.991 -3.457 1.00 95.19 78 ALA A CA 1
ATOM 588 C C . ALA A 1 78 ? -12.536 6.057 -4.435 1.00 95.19 78 ALA A C 1
ATOM 590 O O . ALA A 1 78 ? -11.358 6.047 -4.795 1.00 95.19 78 ALA A O 1
ATOM 591 N N . ALA A 1 79 ? -13.366 7.031 -4.825 1.00 96.38 79 ALA A N 1
ATOM 592 C CA . ALA A 1 79 ? -12.944 8.120 -5.709 1.00 96.38 79 ALA A CA 1
ATOM 593 C C . ALA A 1 79 ? -11.865 9.022 -5.077 1.00 96.38 79 ALA A C 1
ATOM 595 O O . ALA A 1 79 ? -10.908 9.414 -5.747 1.00 96.38 79 ALA A O 1
ATOM 596 N N . MET A 1 80 ? -11.981 9.333 -3.782 1.00 96.44 80 MET A N 1
ATOM 597 C CA . MET A 1 80 ? -10.973 10.116 -3.062 1.00 96.44 80 MET A CA 1
ATOM 598 C C . MET A 1 80 ? -9.709 9.305 -2.798 1.00 96.44 80 MET A C 1
ATOM 600 O O . MET A 1 80 ? -8.618 9.852 -2.963 1.00 96.44 80 MET A O 1
ATOM 604 N N . ALA A 1 81 ? -9.842 8.019 -2.462 1.00 96.56 81 ALA A N 1
ATOM 605 C CA . ALA A 1 81 ? -8.703 7.121 -2.308 1.00 96.56 81 ALA A CA 1
ATOM 606 C C . ALA A 1 81 ? -7.885 7.034 -3.609 1.00 96.56 81 ALA A C 1
ATOM 608 O O . ALA A 1 81 ? -6.684 7.301 -3.590 1.00 96.56 81 ALA A O 1
ATOM 609 N N . ARG A 1 82 ? -8.543 6.804 -4.759 1.00 97.38 82 ARG A N 1
ATOM 610 C CA . ARG A 1 82 ? -7.900 6.819 -6.088 1.00 97.38 82 ARG A CA 1
ATOM 611 C C . ARG A 1 82 ? -7.175 8.135 -6.367 1.00 97.38 82 ARG A C 1
ATOM 613 O O . ARG A 1 82 ? -6.022 8.124 -6.786 1.00 97.38 82 ARG A O 1
ATOM 620 N N . ARG A 1 83 ? -7.814 9.279 -6.092 1.00 96.81 83 ARG A N 1
ATOM 621 C CA . ARG A 1 83 ? -7.206 10.603 -6.311 1.00 96.81 83 ARG A CA 1
ATOM 622 C C . ARG A 1 83 ? -5.969 10.839 -5.437 1.00 96.81 83 ARG A C 1
ATOM 624 O O . ARG A 1 83 ? -5.001 11.425 -5.914 1.00 96.81 83 ARG A O 1
ATOM 631 N N . ARG A 1 84 ? -5.997 10.410 -4.170 1.00 97.44 84 ARG A N 1
ATOM 632 C CA . ARG A 1 84 ? -4.850 10.520 -3.252 1.00 97.44 84 ARG A CA 1
ATOM 633 C C . ARG A 1 84 ? -3.707 9.606 -3.687 1.00 97.44 84 ARG A C 1
ATOM 635 O O . ARG A 1 84 ? -2.586 10.086 -3.799 1.00 97.44 84 ARG A O 1
ATOM 642 N N . LEU A 1 85 ? -4.000 8.357 -4.047 1.00 97.94 85 LEU A N 1
ATOM 643 C CA . LEU A 1 85 ? -3.010 7.438 -4.618 1.00 97.94 85 LEU A CA 1
ATOM 644 C C . LEU A 1 85 ? -2.367 8.015 -5.882 1.00 97.94 85 LEU A C 1
ATOM 646 O O . LEU A 1 85 ? -1.149 8.033 -5.986 1.00 97.94 85 LEU A O 1
ATOM 650 N N . ALA A 1 86 ? -3.152 8.598 -6.789 1.00 97.50 86 ALA A N 1
ATOM 651 C CA . ALA A 1 86 ? -2.614 9.245 -7.986 1.00 97.50 86 ALA A CA 1
ATOM 652 C C . ALA A 1 86 ? -1.696 10.441 -7.674 1.00 97.50 86 ALA A C 1
ATOM 654 O O . ALA A 1 86 ? -0.829 10.784 -8.473 1.00 97.50 86 ALA A O 1
ATOM 655 N N . ALA A 1 87 ? -1.871 11.120 -6.537 1.00 97.25 87 ALA A N 1
ATOM 656 C CA . ALA A 1 87 ? -0.921 12.135 -6.084 1.00 97.25 87 ALA A CA 1
ATOM 657 C C . ALA A 1 87 ? 0.374 11.502 -5.553 1.00 97.25 87 ALA A C 1
ATOM 659 O O . ALA A 1 87 ? 1.450 11.917 -5.972 1.00 97.25 87 ALA A O 1
ATOM 660 N N . ILE A 1 88 ? 0.262 10.457 -4.729 1.00 97.94 88 ILE A N 1
ATOM 661 C CA . ILE A 1 88 ? 1.405 9.714 -4.177 1.00 97.94 88 ILE A CA 1
ATOM 662 C C . ILE A 1 88 ? 2.270 9.120 -5.295 1.00 97.94 88 ILE A C 1
ATOM 664 O O . ILE A 1 88 ? 3.488 9.258 -5.259 1.00 97.94 88 ILE A O 1
ATOM 668 N N . LEU A 1 89 ? 1.670 8.504 -6.320 1.00 97.38 89 LEU A N 1
ATOM 669 C CA . LEU A 1 89 ? 2.431 7.902 -7.425 1.00 97.38 89 LEU A CA 1
ATOM 670 C C . LEU A 1 89 ? 3.156 8.949 -8.275 1.00 97.38 89 LEU A C 1
ATOM 672 O O . LEU A 1 89 ? 4.308 8.742 -8.656 1.00 97.38 89 LEU A O 1
ATOM 676 N N . ARG A 1 90 ? 2.534 10.112 -8.505 1.00 96.31 90 ARG A N 1
ATOM 677 C CA . ARG A 1 90 ? 3.211 11.245 -9.155 1.00 96.31 90 ARG A CA 1
ATOM 678 C C . ARG A 1 90 ? 4.411 11.723 -8.345 1.00 96.31 90 ARG A C 1
ATOM 680 O O . ARG A 1 90 ? 5.462 11.994 -8.918 1.00 96.31 90 ARG A O 1
ATOM 687 N N . GLU A 1 91 ? 4.272 11.802 -7.027 1.00 96.75 91 GLU A N 1
ATOM 688 C CA . GLU A 1 91 ? 5.365 12.211 -6.153 1.00 96.75 91 GLU A CA 1
ATOM 689 C C . GLU A 1 91 ? 6.483 11.156 -6.105 1.00 96.75 91 GLU A C 1
ATOM 691 O O . GLU A 1 91 ? 7.652 11.505 -6.258 1.00 96.75 91 GLU A O 1
ATOM 696 N N . ALA A 1 92 ? 6.144 9.866 -6.036 1.00 97.06 92 ALA A N 1
ATOM 697 C CA . ALA A 1 92 ? 7.105 8.768 -6.137 1.00 97.06 92 ALA A CA 1
ATOM 698 C C . ALA A 1 92 ? 7.922 8.846 -7.439 1.00 97.06 92 ALA A C 1
ATOM 700 O O . ALA A 1 92 ? 9.145 8.723 -7.411 1.00 97.06 92 ALA A O 1
ATOM 701 N N . ARG A 1 93 ? 7.268 9.138 -8.573 1.00 95.12 93 ARG A N 1
ATOM 702 C CA . ARG A 1 93 ? 7.930 9.339 -9.876 1.00 95.12 93 ARG A CA 1
ATOM 703 C C . ARG A 1 93 ? 8.839 10.565 -9.926 1.00 95.12 93 ARG A C 1
ATOM 705 O O . ARG A 1 93 ? 9.797 10.564 -10.686 1.00 95.12 93 ARG A O 1
ATOM 712 N N . SER A 1 94 ? 8.559 11.604 -9.139 1.00 94.94 94 SER A N 1
ATOM 713 C CA . SER A 1 94 ? 9.465 12.759 -9.025 1.00 94.94 94 SER A CA 1
ATOM 714 C C . SER A 1 94 ? 10.692 12.492 -8.148 1.00 94.94 94 SER A C 1
ATOM 716 O O . SER A 1 94 ? 11.684 13.205 -8.265 1.00 94.94 94 SER A O 1
ATOM 718 N N . ARG A 1 95 ? 10.623 11.482 -7.270 1.00 95.44 95 ARG A N 1
ATOM 719 C CA . ARG A 1 95 ? 11.672 11.141 -6.297 1.00 95.44 95 ARG A CA 1
ATOM 720 C C . ARG A 1 95 ? 12.589 10.013 -6.773 1.00 95.44 95 ARG A C 1
ATOM 722 O O . ARG A 1 95 ? 13.738 9.969 -6.351 1.00 95.44 95 ARG A O 1
ATOM 729 N N . HIS A 1 96 ? 12.089 9.125 -7.631 1.00 94.75 96 HIS A N 1
ATOM 730 C CA . HIS A 1 96 ? 12.769 7.890 -8.025 1.00 94.75 96 HIS A CA 1
ATOM 731 C C . HIS A 1 96 ? 12.686 7.662 -9.539 1.00 94.75 96 HIS A C 1
ATOM 733 O O . HIS A 1 96 ? 11.681 7.997 -10.175 1.00 94.75 96 HIS A O 1
ATOM 739 N N . ALA A 1 97 ? 13.714 7.040 -10.122 1.00 93.38 97 ALA A N 1
ATOM 740 C CA . ALA A 1 97 ? 13.796 6.761 -11.559 1.00 93.38 97 ALA A CA 1
ATOM 741 C C . ALA A 1 97 ? 12.928 5.549 -11.966 1.00 93.38 97 ALA A C 1
ATOM 743 O O . ALA A 1 97 ? 13.415 4.469 -12.313 1.00 93.38 97 ALA A O 1
ATOM 744 N N . LEU A 1 98 ? 11.607 5.723 -11.902 1.00 95.25 98 LEU A N 1
ATOM 745 C CA . LEU A 1 98 ? 10.633 4.646 -12.076 1.00 95.25 98 LEU A CA 1
ATOM 746 C C . LEU A 1 98 ? 10.210 4.444 -13.528 1.00 95.25 98 LEU A C 1
ATOM 748 O O . LEU A 1 98 ? 9.981 5.385 -14.289 1.00 95.25 98 LEU A O 1
ATOM 752 N N . ARG A 1 99 ? 10.023 3.174 -13.878 1.00 94.69 99 ARG A N 1
ATOM 753 C CA . ARG A 1 99 ? 9.439 2.727 -15.141 1.00 94.69 99 ARG A CA 1
ATOM 754 C C . ARG A 1 99 ? 7.926 2.668 -15.012 1.00 94.69 99 ARG A C 1
ATOM 756 O O . ARG A 1 99 ? 7.216 3.396 -15.707 1.00 94.69 99 ARG A O 1
ATOM 763 N N . ARG A 1 100 ? 7.430 1.833 -14.096 1.00 96.38 100 ARG A N 1
ATOM 764 C CA . ARG A 1 100 ? 5.997 1.572 -13.909 1.00 96.38 100 ARG A CA 1
ATOM 765 C C . ARG A 1 100 ? 5.652 1.408 -12.436 1.00 96.38 100 ARG A C 1
ATOM 767 O O . ARG A 1 100 ? 6.471 0.935 -11.648 1.00 96.38 100 ARG A O 1
ATOM 774 N N . LEU A 1 101 ? 4.420 1.772 -12.094 1.00 97.75 101 LEU A N 1
ATOM 775 C CA . LEU A 1 101 ? 3.839 1.593 -10.770 1.00 97.75 101 LEU A CA 1
ATOM 776 C C . LEU A 1 101 ? 2.459 0.949 -10.882 1.00 97.75 101 LEU A C 1
ATOM 778 O O . LEU A 1 101 ? 1.678 1.262 -11.785 1.00 97.75 101 LEU A O 1
ATOM 782 N N . ALA A 1 102 ? 2.163 0.075 -9.929 1.00 98.19 102 ALA A N 1
ATOM 783 C CA . ALA A 1 102 ? 0.833 -0.452 -9.690 1.00 98.19 102 ALA A CA 1
ATOM 784 C C . ALA A 1 102 ? 0.534 -0.424 -8.190 1.00 98.19 102 ALA A C 1
ATOM 786 O O . ALA A 1 102 ? 1.372 -0.813 -7.375 1.00 98.19 102 ALA A O 1
ATOM 787 N N . VAL A 1 103 ? -0.665 0.020 -7.826 1.00 98.50 103 VAL A N 1
ATOM 788 C CA . VAL A 1 103 ? -1.185 -0.045 -6.461 1.00 98.50 103 VAL A CA 1
ATOM 789 C C . VAL A 1 103 ? -2.600 -0.576 -6.490 1.00 98.50 103 VAL A C 1
ATOM 791 O O . VAL A 1 103 ? -3.447 -0.075 -7.230 1.00 98.50 103 VAL A O 1
ATOM 794 N N . ALA A 1 104 ? -2.866 -1.548 -5.629 1.00 98.38 104 ALA A N 1
ATOM 795 C CA . ALA A 1 104 ? -4.195 -2.076 -5.412 1.00 98.38 104 ALA A CA 1
ATOM 796 C C . ALA A 1 104 ? -4.546 -2.079 -3.928 1.00 98.38 104 ALA A C 1
ATOM 798 O O . ALA A 1 104 ? -3.699 -2.360 -3.080 1.00 98.38 104 ALA A O 1
ATOM 799 N N . HIS A 1 105 ? -5.803 -1.792 -3.608 1.00 98.38 105 HIS A N 1
ATOM 800 C CA . HIS A 1 105 ? -6.335 -1.943 -2.259 1.00 98.38 105 HIS A CA 1
ATOM 801 C C . HIS A 1 105 ? -7.746 -2.524 -2.318 1.00 98.38 105 HIS A C 1
ATOM 803 O O . HIS A 1 105 ? -8.597 -2.008 -3.038 1.00 98.38 105 HIS A O 1
ATOM 809 N N . ARG A 1 106 ? -8.002 -3.579 -1.545 1.00 97.75 106 ARG A N 1
ATOM 810 C CA . ARG A 1 106 ? -9.326 -4.191 -1.389 1.00 97.75 106 ARG A CA 1
ATOM 811 C C . ARG A 1 106 ? -10.169 -3.425 -0.384 1.00 97.75 106 ARG A C 1
ATOM 813 O O . ARG A 1 106 ? -9.662 -3.016 0.661 1.00 97.75 106 ARG A O 1
ATOM 820 N N . LEU A 1 107 ? -11.441 -3.256 -0.706 1.00 97.50 107 LEU A N 1
ATOM 821 C CA . LEU A 1 107 ? -12.497 -2.858 0.216 1.00 97.50 107 LEU A CA 1
ATOM 822 C C . LEU A 1 107 ? -13.317 -4.087 0.627 1.00 97.50 107 LEU A C 1
ATOM 824 O O . LEU A 1 107 ? -13.232 -5.147 0.002 1.00 97.50 107 LEU A O 1
ATOM 828 N N . GLY A 1 108 ? -14.095 -3.942 1.697 1.00 97.12 108 GLY A N 1
ATOM 829 C CA . GLY A 1 108 ? -14.861 -5.036 2.283 1.00 97.12 108 GLY A CA 1
ATOM 830 C C . GLY A 1 108 ? -13.998 -6.005 3.082 1.00 97.12 108 GLY A C 1
ATOM 831 O O . GLY A 1 108 ? -12.925 -5.642 3.576 1.00 97.12 108 GLY A O 1
ATOM 832 N N . ALA A 1 109 ? -14.489 -7.232 3.238 1.00 96.88 109 ALA A N 1
ATOM 833 C CA . ALA A 1 109 ? -13.828 -8.276 4.015 1.00 96.88 109 ALA A CA 1
ATOM 834 C C . ALA A 1 109 ? -12.549 -8.840 3.358 1.00 96.88 109 ALA A C 1
ATOM 836 O O . ALA A 1 109 ? 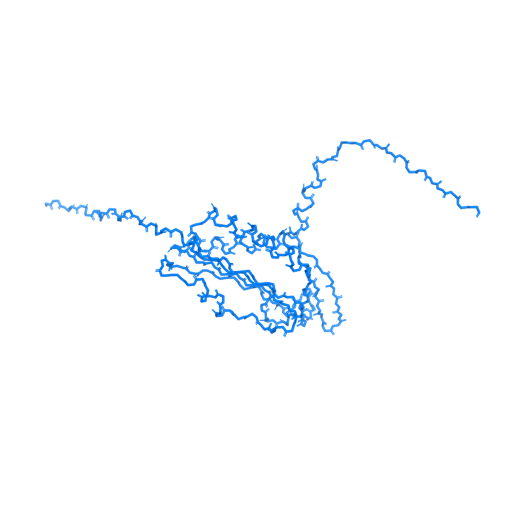-12.533 -9.279 2.203 1.00 96.88 109 ALA A O 1
ATOM 837 N N . VAL A 1 110 ? -11.472 -8.881 4.145 1.00 97.69 110 VAL A N 1
ATOM 838 C CA . VAL A 1 110 ? -10.180 -9.491 3.818 1.00 97.69 110 VAL A CA 1
ATOM 839 C C . VAL A 1 110 ? -9.823 -10.502 4.915 1.00 97.69 110 VAL A C 1
ATOM 841 O O . VAL A 1 110 ? -9.359 -10.097 5.990 1.00 97.69 110 VAL A O 1
ATOM 844 N N . PRO A 1 111 ? -10.032 -11.807 4.664 1.00 97.00 111 PRO A N 1
ATOM 845 C CA . PRO A 1 111 ? -9.699 -12.876 5.599 1.00 97.00 111 PRO A CA 1
ATOM 846 C C . PRO A 1 111 ? -8.240 -12.862 6.060 1.00 97.00 111 PRO A C 1
ATOM 848 O O . PRO A 1 111 ? -7.342 -12.392 5.353 1.00 97.00 111 PRO A O 1
ATOM 851 N N . ALA A 1 112 ? -7.991 -13.426 7.241 1.00 96.88 112 ALA A N 1
ATOM 852 C CA . ALA A 1 112 ? -6.638 -13.681 7.718 1.00 96.88 112 ALA A CA 1
ATOM 853 C C . ALA A 1 112 ? -5.805 -14.481 6.699 1.00 96.88 112 ALA A C 1
ATOM 855 O O . ALA A 1 112 ? -6.278 -15.439 6.091 1.00 96.88 112 ALA A O 1
ATOM 856 N N . GLY A 1 113 ? -4.552 -14.063 6.513 1.00 96.75 113 GLY A N 1
ATOM 857 C CA . GLY A 1 113 ? -3.620 -14.607 5.526 1.00 96.75 113 GLY A CA 1
ATOM 858 C C . GLY A 1 113 ? -3.723 -13.989 4.127 1.00 96.75 113 GLY A C 1
ATOM 859 O O . GLY A 1 113 ? -2.857 -14.254 3.297 1.00 96.75 113 GLY A O 1
ATOM 860 N N . GLU A 1 114 ? -4.727 -13.155 3.843 1.00 97.69 114 GLU A N 1
ATOM 861 C CA . GLU A 1 114 ? -4.879 -12.516 2.531 1.00 97.69 114 GLU A CA 1
ATOM 862 C C . GLU A 1 114 ? -4.370 -11.071 2.489 1.00 97.69 114 GLU A C 1
ATOM 864 O O . GLU A 1 114 ? -4.413 -10.350 3.487 1.00 97.69 114 GLU A O 1
ATOM 869 N N . ALA A 1 115 ? -3.942 -10.625 1.302 1.00 98.00 115 ALA A N 1
ATOM 870 C CA . ALA A 1 115 ? -3.592 -9.234 1.033 1.00 98.00 115 ALA A CA 1
ATOM 871 C C . ALA A 1 115 ? -4.818 -8.323 1.043 1.00 98.00 115 ALA A C 1
ATOM 873 O O . ALA A 1 115 ? -5.788 -8.574 0.318 1.00 98.00 115 ALA A O 1
ATOM 874 N N . SER A 1 116 ? -4.722 -7.212 1.772 1.00 97.69 116 SER A N 1
ATOM 875 C CA . SER A 1 116 ? -5.628 -6.072 1.625 1.00 97.69 116 SER A CA 1
ATOM 876 C C . SER A 1 116 ? -5.070 -5.012 0.680 1.00 97.69 116 SER A C 1
ATOM 878 O O . SER A 1 116 ? -5.832 -4.251 0.096 1.00 97.69 116 SER A O 1
ATOM 880 N N . VAL A 1 117 ? -3.745 -4.922 0.558 1.00 98.44 117 VAL A N 1
ATOM 881 C CA . VAL A 1 117 ? -3.047 -3.894 -0.217 1.00 98.44 117 VAL A CA 1
ATOM 882 C C . VAL A 1 117 ? -1.841 -4.497 -0.916 1.00 98.44 117 VAL A C 1
ATOM 884 O O . VAL A 1 117 ? -1.137 -5.324 -0.335 1.00 98.44 117 VAL A O 1
ATOM 887 N N . PHE A 1 118 ? -1.596 -4.060 -2.144 1.00 98.69 118 PHE A N 1
ATOM 888 C CA . PHE A 1 118 ? -0.440 -4.452 -2.930 1.00 98.69 118 PHE A CA 1
ATOM 889 C C . PHE A 1 118 ? 0.170 -3.238 -3.622 1.00 98.69 118 PHE A C 1
ATOM 891 O O . PHE A 1 118 ? -0.549 -2.376 -4.129 1.00 98.69 118 PHE A O 1
ATOM 898 N N . VAL A 1 119 ? 1.496 -3.177 -3.644 1.00 98.81 119 VAL A N 1
ATOM 899 C CA . VAL A 1 119 ? 2.273 -2.174 -4.375 1.00 98.81 119 VAL A CA 1
ATOM 900 C C . VAL A 1 119 ? 3.310 -2.912 -5.204 1.00 98.81 119 VAL A C 1
ATOM 902 O O . VAL A 1 119 ? 3.980 -3.802 -4.688 1.00 98.81 119 VAL A O 1
ATOM 905 N N . ALA A 1 120 ? 3.468 -2.525 -6.464 1.00 98.62 120 ALA A N 1
ATOM 906 C CA . ALA A 1 120 ? 4.560 -2.965 -7.315 1.00 98.62 120 ALA A CA 1
ATOM 907 C C . ALA A 1 120 ? 5.204 -1.758 -7.996 1.00 98.62 120 ALA A C 1
ATOM 909 O O . ALA A 1 120 ? 4.513 -0.887 -8.527 1.00 98.62 120 ALA A O 1
ATOM 910 N N . ALA A 1 121 ? 6.530 -1.719 -7.985 1.00 98.38 121 ALA A N 1
ATOM 911 C CA . ALA A 1 121 ? 7.324 -0.667 -8.597 1.00 98.38 121 ALA A CA 1
ATOM 912 C C . ALA A 1 121 ? 8.452 -1.280 -9.415 1.00 98.38 121 ALA A C 1
ATOM 914 O O . ALA A 1 121 ? 9.183 -2.135 -8.916 1.00 98.38 121 ALA A O 1
ATOM 915 N N . SER A 1 122 ? 8.611 -0.832 -10.657 1.00 97.94 122 SER A N 1
ATOM 916 C CA . SER A 1 122 ? 9.730 -1.230 -11.503 1.00 97.94 122 SER A CA 1
ATOM 917 C C . SER A 1 122 ? 10.626 -0.048 -11.834 1.00 97.94 122 SER A C 1
ATOM 919 O O . SER A 1 122 ? 10.163 1.075 -12.037 1.00 97.94 122 SER A O 1
ATOM 921 N N . ALA A 1 123 ? 11.927 -0.309 -11.880 1.00 96.94 123 ALA A N 1
ATOM 922 C CA . ALA A 1 123 ? 12.962 0.681 -12.148 1.00 96.94 123 ALA A CA 1
ATOM 923 C C . ALA A 1 123 ? 14.141 0.031 -12.878 1.00 96.94 123 ALA A C 1
ATOM 925 O O . ALA A 1 123 ? 14.299 -1.194 -12.850 1.00 96.94 123 ALA A O 1
ATOM 926 N N . THR A 1 124 ? 14.994 0.842 -13.507 1.00 96.56 124 THR A N 1
ATOM 927 C CA . THR A 1 124 ? 16.251 0.350 -14.095 1.00 96.56 124 THR A CA 1
ATOM 928 C C . THR A 1 124 ? 17.110 -0.319 -13.021 1.00 96.56 124 THR A C 1
ATOM 930 O O . THR A 1 124 ? 17.630 -1.414 -13.234 1.00 96.56 124 THR A O 1
ATOM 933 N N . HIS A 1 125 ? 17.172 0.282 -11.828 1.00 96.69 125 HIS A N 1
ATOM 934 C CA . HIS A 1 125 ? 17.973 -0.208 -10.713 1.00 96.69 125 HIS A CA 1
ATOM 935 C C . HIS A 1 125 ? 17.130 -0.545 -9.491 1.00 96.69 125 HIS A C 1
ATOM 937 O O . HIS A 1 125 ? 16.094 0.048 -9.201 1.00 96.69 125 HIS A O 1
ATOM 943 N N . ARG A 1 126 ? 17.631 -1.512 -8.725 1.00 97.81 126 ARG A N 1
ATOM 944 C CA . ARG A 1 126 ? 16.956 -2.050 -7.542 1.00 97.81 126 ARG A CA 1
ATOM 945 C C . ARG A 1 126 ? 16.699 -1.011 -6.442 1.00 97.81 126 ARG A C 1
ATOM 947 O O . ARG A 1 126 ? 15.721 -1.161 -5.721 1.00 97.81 126 ARG A O 1
ATOM 954 N N . ALA A 1 127 ? 17.563 0.003 -6.315 1.00 97.88 127 ALA A N 1
ATOM 955 C CA . ALA A 1 127 ? 17.441 1.039 -5.289 1.00 97.88 127 ALA A CA 1
ATOM 956 C C . ALA A 1 127 ? 16.144 1.840 -5.477 1.00 97.88 127 ALA A C 1
ATOM 958 O O . ALA A 1 127 ? 15.294 1.820 -4.593 1.00 97.88 127 ALA A O 1
ATOM 959 N N . ASP A 1 128 ? 15.934 2.400 -6.672 1.00 97.75 128 ASP A N 1
ATOM 960 C CA . ASP A 1 128 ? 14.720 3.147 -7.016 1.00 97.75 128 ASP A CA 1
ATOM 961 C C . ASP A 1 128 ? 13.445 2.314 -6.843 1.00 97.75 128 ASP A C 1
ATOM 963 O O . ASP A 1 128 ? 12.464 2.794 -6.281 1.00 97.75 128 ASP A O 1
ATOM 967 N N . ALA A 1 129 ? 13.452 1.050 -7.288 1.00 98.25 129 ALA A N 1
ATOM 968 C CA . ALA A 1 129 ? 12.287 0.175 -7.151 1.00 98.25 129 ALA A CA 1
ATOM 969 C C . ALA A 1 129 ? 11.926 -0.064 -5.674 1.00 98.25 129 ALA A C 1
ATOM 971 O O . ALA A 1 129 ? 10.764 0.082 -5.288 1.00 98.25 129 ALA A O 1
ATOM 972 N N . MET A 1 130 ? 12.910 -0.416 -4.838 1.00 98.69 130 MET A N 1
ATOM 973 C CA . MET A 1 130 ? 12.689 -0.689 -3.414 1.00 98.69 130 MET A CA 1
ATOM 974 C C . MET A 1 130 ? 12.273 0.564 -2.642 1.00 98.69 130 MET A C 1
ATOM 976 O O . MET A 1 130 ? 11.324 0.511 -1.856 1.00 98.69 130 MET A O 1
ATOM 980 N N . GLU A 1 131 ? 12.951 1.688 -2.875 1.00 98.44 131 GLU A N 1
ATOM 981 C CA . GLU A 1 131 ? 12.654 2.950 -2.199 1.00 98.44 131 GLU A CA 1
ATOM 982 C C . GLU A 1 131 ? 11.269 3.474 -2.571 1.00 98.44 131 GLU A C 1
ATOM 984 O O . GLU A 1 131 ? 10.496 3.813 -1.675 1.00 98.44 131 GLU A O 1
ATOM 989 N N . ALA A 1 132 ? 10.901 3.442 -3.854 1.00 98.12 132 ALA A N 1
ATOM 990 C CA . ALA A 1 132 ? 9.568 3.845 -4.282 1.00 98.12 132 ALA A CA 1
ATOM 991 C C . ALA A 1 132 ? 8.476 2.925 -3.734 1.00 98.12 132 ALA A C 1
ATOM 993 O O . ALA A 1 132 ? 7.443 3.412 -3.280 1.00 98.12 132 ALA A O 1
ATOM 994 N N . CYS A 1 133 ? 8.691 1.605 -3.736 1.00 98.44 133 CYS A N 1
ATOM 995 C CA . CYS A 1 133 ? 7.722 0.660 -3.183 1.00 98.44 133 CYS A CA 1
ATOM 996 C C . CYS A 1 133 ? 7.449 0.949 -1.700 1.00 98.44 133 CYS A C 1
ATOM 998 O O . CYS A 1 133 ? 6.290 0.971 -1.281 1.00 98.44 133 CYS A O 1
ATOM 1000 N N . ARG A 1 134 ? 8.506 1.213 -0.920 1.00 98.56 134 ARG A N 1
ATOM 1001 C CA . ARG A 1 134 ? 8.395 1.611 0.488 1.00 98.56 134 ARG A CA 1
ATOM 1002 C C . ARG A 1 134 ? 7.701 2.966 0.645 1.00 98.56 134 ARG A C 1
ATOM 1004 O O . ARG A 1 134 ? 6.769 3.084 1.431 1.00 98.56 134 ARG A O 1
ATOM 1011 N N . TYR A 1 135 ? 8.128 3.968 -0.117 1.00 98.62 135 TYR A N 1
ATOM 1012 C CA . TYR A 1 135 ? 7.548 5.307 -0.074 1.00 98.62 135 TYR A CA 1
ATOM 1013 C C . TYR A 1 135 ? 6.035 5.277 -0.329 1.00 98.62 135 TYR A C 1
ATOM 1015 O O . TYR A 1 135 ? 5.262 5.852 0.433 1.00 98.62 135 TYR A O 1
ATOM 1023 N N . VAL A 1 136 ? 5.595 4.550 -1.361 1.00 98.69 136 VAL A N 1
ATOM 1024 C CA . VAL A 1 136 ? 4.178 4.463 -1.728 1.00 98.69 136 VAL A CA 1
ATOM 1025 C C . VAL A 1 136 ? 3.338 3.845 -0.611 1.00 98.69 136 VAL A C 1
ATOM 1027 O O . VAL A 1 136 ? 2.260 4.365 -0.327 1.00 98.69 136 VAL A O 1
ATOM 1030 N N . ILE A 1 137 ? 3.793 2.762 0.032 1.00 98.31 137 ILE A N 1
ATOM 1031 C CA . ILE A 1 137 ? 3.019 2.158 1.126 1.00 98.31 137 ILE A CA 1
ATOM 1032 C C . ILE A 1 137 ? 2.995 3.049 2.373 1.00 98.31 137 ILE A C 1
ATOM 1034 O O . ILE A 1 137 ? 1.931 3.188 2.982 1.00 98.31 137 ILE A O 1
ATOM 1038 N N . ASP A 1 138 ? 4.118 3.684 2.718 1.00 97.88 138 ASP A N 1
ATOM 1039 C CA . ASP A 1 138 ? 4.210 4.586 3.868 1.00 97.88 138 ASP A CA 1
ATOM 1040 C C . ASP A 1 138 ? 3.246 5.779 3.681 1.00 97.88 138 ASP A C 1
ATOM 1042 O O . ASP A 1 138 ? 2.406 6.052 4.543 1.00 97.88 138 ASP A O 1
ATOM 1046 N N . GLU A 1 139 ? 3.263 6.423 2.509 1.00 97.88 139 GLU A N 1
ATOM 1047 C CA . GLU A 1 139 ? 2.355 7.533 2.189 1.00 97.88 139 GLU A CA 1
ATOM 1048 C C . GLU A 1 139 ? 0.891 7.098 2.064 1.00 97.88 139 GLU A C 1
ATOM 1050 O O . GLU A 1 139 ? -0.010 7.840 2.471 1.00 97.88 139 GLU A O 1
ATOM 1055 N N . LEU A 1 140 ? 0.627 5.894 1.542 1.00 97.69 140 LEU A N 1
ATOM 1056 C CA . LEU A 1 140 ? -0.723 5.335 1.483 1.00 97.69 140 LEU A CA 1
ATOM 1057 C C . LEU A 1 140 ? -1.307 5.229 2.890 1.00 97.69 140 LEU A C 1
ATOM 1059 O O . LEU A 1 140 ? -2.404 5.731 3.138 1.00 97.69 140 LEU A O 1
ATOM 1063 N N . LYS A 1 141 ? -0.573 4.607 3.821 1.00 95.25 141 LYS A N 1
ATOM 1064 C CA . LYS A 1 141 ? -1.027 4.422 5.207 1.00 95.25 141 LYS A CA 1
ATOM 1065 C C . LYS A 1 141 ? -1.196 5.744 5.947 1.00 95.25 141 LYS A C 1
ATOM 1067 O O . LYS A 1 141 ? -2.101 5.846 6.774 1.00 95.25 141 LYS A O 1
ATOM 1072 N N . ALA A 1 142 ? -0.365 6.732 5.628 1.00 94.94 142 ALA A N 1
ATOM 1073 C CA . ALA A 1 142 ? -0.345 8.012 6.316 1.00 94.94 142 ALA A CA 1
ATOM 1074 C C . ALA A 1 142 ? -1.345 9.050 5.773 1.00 94.94 142 ALA A C 1
ATOM 1076 O O . ALA A 1 142 ? -1.703 9.973 6.497 1.00 94.94 142 ALA A O 1
ATOM 1077 N N . SER A 1 143 ? -1.793 8.948 4.515 1.00 93.88 143 SER A N 1
ATOM 1078 C CA . SER A 1 143 ? -2.561 10.035 3.876 1.00 93.88 143 SER A CA 1
ATOM 1079 C C . SER A 1 143 ? -3.814 9.611 3.105 1.00 93.88 143 SER A C 1
ATOM 1081 O O . SER A 1 143 ? -4.639 10.467 2.762 1.00 93.88 143 SER A O 1
ATOM 1083 N N . VAL A 1 144 ? -3.994 8.318 2.818 1.00 95.88 144 VAL A N 1
ATOM 1084 C CA . VAL A 1 144 ? -5.171 7.832 2.088 1.00 95.88 144 VAL A CA 1
ATOM 1085 C C . VAL A 1 144 ? -6.260 7.447 3.097 1.00 95.88 144 VAL A C 1
ATOM 1087 O O . VAL A 1 144 ? -6.012 6.595 3.950 1.00 95.88 144 VAL A O 1
ATOM 1090 N N . PRO A 1 145 ? -7.469 8.040 3.016 1.00 92.06 145 PRO A N 1
ATOM 1091 C CA . PRO A 1 145 ? -8.548 7.774 3.965 1.00 92.06 145 PRO A CA 1
ATOM 1092 C C . PRO A 1 145 ? -9.173 6.399 3.695 1.00 92.06 145 PRO A C 1
ATOM 1094 O O . PRO A 1 145 ? -10.113 6.268 2.907 1.00 92.06 145 PRO A O 1
ATOM 1097 N N . ILE A 1 146 ? -8.595 5.373 4.319 1.00 94.81 146 ILE A N 1
ATOM 1098 C CA . ILE A 1 146 ? -9.083 3.993 4.326 1.00 94.81 146 ILE A CA 1
ATOM 1099 C C . ILE A 1 146 ? -9.172 3.550 5.783 1.00 94.81 146 ILE A C 1
ATOM 1101 O O . ILE A 1 146 ? -8.154 3.434 6.473 1.00 94.81 146 ILE A O 1
ATOM 1105 N N . TRP A 1 147 ? -10.388 3.280 6.239 1.00 94.19 147 TRP A N 1
ATOM 1106 C CA . TRP A 1 147 ? -10.669 2.814 7.591 1.00 94.19 147 TRP A CA 1
ATOM 1107 C C . TRP A 1 147 ? -10.698 1.295 7.620 1.00 94.19 147 TRP A C 1
ATOM 1109 O O . TRP A 1 147 ? -11.088 0.658 6.641 1.00 94.19 147 TRP A O 1
ATOM 1119 N N . LYS A 1 148 ? -10.272 0.706 8.740 1.00 94.50 148 LYS A N 1
ATOM 1120 C CA . LYS A 1 148 ? -10.291 -0.744 8.927 1.00 94.50 148 LYS A CA 1
ATOM 1121 C C . LYS A 1 148 ? -11.056 -1.121 10.188 1.00 94.50 148 LYS A C 1
ATOM 1123 O O . LYS A 1 148 ? -10.916 -0.486 11.230 1.00 94.50 148 LYS A O 1
ATOM 1128 N N . LYS A 1 149 ? -11.813 -2.203 10.117 1.00 93.62 149 LYS A N 1
ATOM 1129 C CA . LYS A 1 149 ? -12.416 -2.868 11.266 1.00 93.62 149 LYS A CA 1
ATOM 1130 C C . LYS A 1 149 ? -11.761 -4.222 11.446 1.00 93.62 149 LYS A C 1
ATOM 1132 O O . LYS A 1 149 ? -11.694 -5.007 10.506 1.00 93.62 149 LYS A O 1
ATOM 1137 N N . GLU A 1 150 ? -11.283 -4.486 12.648 1.00 94.75 150 GLU A N 1
ATOM 1138 C CA . GLU A 1 150 ? -10.829 -5.810 13.048 1.00 94.75 150 GLU A CA 1
ATOM 1139 C C . GLU A 1 150 ? -12.036 -6.643 13.463 1.00 94.75 150 GLU A C 1
ATOM 1141 O O . GLU A 1 150 ? -12.779 -6.244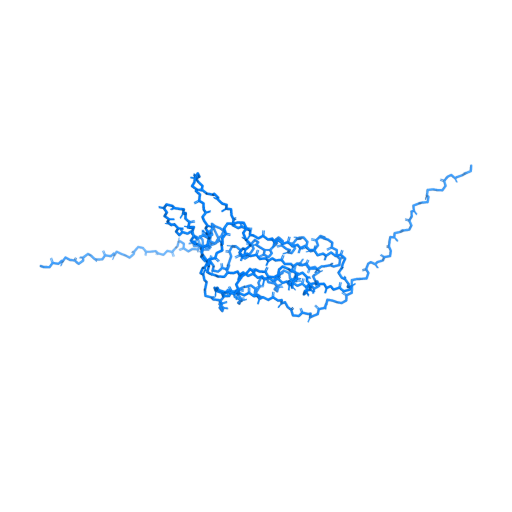 14.362 1.00 94.75 150 GLU A O 1
ATOM 1146 N N . VAL A 1 151 ? -12.225 -7.786 12.809 1.00 95.25 151 VAL A N 1
ATOM 1147 C CA . VAL A 1 151 ? -13.266 -8.756 13.141 1.00 95.25 151 VAL A CA 1
ATOM 1148 C C . VAL A 1 151 ? -12.590 -9.964 13.771 1.00 95.25 151 VAL A C 1
ATOM 1150 O O . VAL A 1 151 ? -11.741 -10.619 13.164 1.00 95.25 151 VAL A O 1
ATOM 1153 N N . TYR A 1 152 ? -12.956 -10.228 15.013 1.00 94.31 152 TYR A N 1
ATOM 1154 C CA . TYR A 1 152 ? -12.494 -11.343 15.821 1.00 94.31 152 TYR A CA 1
ATOM 1155 C C . TYR A 1 152 ? -13.554 -12.448 15.828 1.00 94.31 152 TYR A C 1
ATOM 1157 O O . TYR A 1 152 ? -14.681 -12.247 15.376 1.00 94.31 152 TYR A O 1
ATOM 1165 N N . ASP A 1 153 ? -13.211 -13.619 16.351 1.00 90.75 153 ASP A N 1
ATOM 1166 C CA . ASP A 1 153 ? -14.186 -14.695 16.565 1.00 90.75 153 ASP A CA 1
ATOM 1167 C C . ASP A 1 153 ? -15.204 -14.382 17.680 1.00 90.75 153 ASP A C 1
ATOM 1169 O O . ASP A 1 153 ? -16.290 -14.960 17.696 1.00 90.75 153 ASP A O 1
ATOM 1173 N N . ASP A 1 154 ? -14.880 -13.439 18.567 1.00 90.50 154 ASP A N 1
ATOM 1174 C CA . ASP A 1 154 ? -15.674 -13.034 19.732 1.00 90.50 154 ASP A CA 1
ATOM 1175 C C . ASP A 1 154 ? -16.221 -11.589 19.672 1.00 90.50 154 ASP A C 1
ATOM 1177 O O . ASP A 1 154 ? -16.864 -11.133 20.619 1.00 90.50 154 ASP A O 1
ATOM 1181 N N . GLY A 1 155 ? -15.987 -10.840 18.587 1.00 90.81 155 GLY A N 1
ATOM 1182 C CA . GLY A 1 155 ? -16.486 -9.466 18.435 1.00 90.81 155 GLY A CA 1
ATOM 1183 C C . GLY A 1 155 ? -15.750 -8.648 17.375 1.00 90.81 155 GLY A C 1
ATOM 1184 O O . GLY A 1 155 ? -14.970 -9.178 16.597 1.00 90.81 155 GLY A O 1
ATOM 1185 N N . GLU A 1 156 ? -15.954 -7.330 17.342 1.00 87.31 156 GLU A N 1
ATOM 1186 C CA . GLU A 1 156 ? -15.325 -6.450 16.345 1.00 87.31 156 GLU A CA 1
ATOM 1187 C C . GLU A 1 156 ? -14.932 -5.082 16.918 1.00 87.31 156 GLU A C 1
ATOM 1189 O O . GLU A 1 156 ? -15.553 -4.589 17.859 1.00 87.31 156 GLU A O 1
ATOM 1194 N N . VAL A 1 157 ? -13.870 -4.476 16.374 1.00 86.19 157 VAL A N 1
ATOM 1195 C CA . VAL A 1 157 ? -13.338 -3.175 16.816 1.00 86.19 157 VAL A CA 1
ATOM 1196 C C . VAL A 1 157 ? -12.882 -2.352 15.610 1.00 86.19 157 VAL A C 1
ATOM 1198 O O . VAL A 1 157 ? -12.085 -2.815 14.795 1.00 86.19 157 VAL A O 1
ATOM 1201 N N . TRP A 1 158 ? -13.350 -1.108 15.506 1.00 85.56 158 TRP A N 1
ATOM 1202 C CA . TRP A 1 158 ? -12.886 -0.156 14.493 1.00 85.56 158 TRP A CA 1
ATOM 1203 C C . TRP A 1 158 ? -11.518 0.425 14.844 1.00 85.56 158 TRP A C 1
ATOM 1205 O O . TRP A 1 158 ? -11.255 0.765 15.998 1.00 85.56 158 TRP A O 1
ATOM 1215 N N . LYS A 1 159 ? -10.661 0.586 13.835 1.00 76.75 159 LYS A N 1
ATOM 1216 C CA . LYS A 1 159 ? -9.378 1.274 13.958 1.00 76.75 159 LYS A CA 1
ATOM 1217 C C . LYS A 1 159 ? -9.103 2.181 12.773 1.00 76.75 159 LYS A C 1
ATOM 1219 O O . LYS A 1 159 ? -9.271 1.813 11.613 1.00 76.75 159 LYS A O 1
ATOM 1224 N N . GLU A 1 160 ? -8.555 3.340 13.083 1.00 73.31 160 GLU A N 1
ATOM 1225 C CA . GLU A 1 160 ? -7.890 4.188 12.104 1.00 73.31 160 GLU A CA 1
ATOM 1226 C C . GLU A 1 160 ? -6.394 3.839 12.037 1.00 73.31 160 GLU A C 1
ATOM 1228 O O . GLU A 1 160 ? -5.847 3.188 12.936 1.00 73.31 160 GLU A O 1
ATOM 1233 N N . ASN A 1 161 ? -5.718 4.210 10.949 1.00 74.44 161 ASN A N 1
ATOM 1234 C CA . ASN A 1 161 ? -4.265 4.059 10.876 1.00 74.44 161 ASN A CA 1
ATOM 1235 C C . ASN A 1 161 ? -3.605 5.109 11.774 1.00 74.44 161 ASN A C 1
ATOM 1237 O O . ASN A 1 161 ? -3.932 6.293 11.697 1.00 74.44 161 ASN A O 1
ATOM 1241 N N . ARG A 1 162 ? -2.653 4.679 12.609 1.00 76.44 162 ARG A N 1
ATOM 1242 C CA . ARG A 1 162 ? -1.918 5.579 13.510 1.00 76.44 162 ARG A CA 1
ATOM 1243 C C . ARG A 1 162 ? -1.177 6.652 12.713 1.00 76.44 162 ARG A C 1
ATOM 1245 O O . ARG A 1 162 ? -1.190 7.813 13.083 1.00 76.44 162 ARG A O 1
ATOM 1252 N N . GLU A 1 163 ? -0.631 6.267 11.566 1.00 79.81 163 GLU A N 1
ATOM 1253 C CA . GLU A 1 163 ? 0.095 7.134 10.644 1.00 79.81 163 GLU A CA 1
ATOM 1254 C C . GLU A 1 163 ? -0.772 8.288 10.114 1.00 79.81 163 GLU A C 1
ATOM 1256 O O . GLU A 1 163 ? -0.274 9.395 9.908 1.00 79.81 163 GLU A O 1
ATOM 1261 N N . PHE A 1 164 ? -2.075 8.046 9.915 1.00 73.38 164 PHE A N 1
ATOM 1262 C CA . PHE A 1 164 ? -3.024 9.080 9.502 1.00 73.38 164 PHE A CA 1
ATOM 1263 C C . PHE A 1 164 ? -3.266 10.094 10.626 1.00 73.38 164 PHE A C 1
ATOM 1265 O O . PHE A 1 164 ? -3.269 11.301 10.372 1.00 73.38 164 PHE A O 1
ATOM 1272 N N . LEU A 1 165 ? -3.404 9.614 11.868 1.00 68.69 165 LEU A N 1
ATOM 1273 C CA . LEU A 1 165 ? -3.568 10.458 13.054 1.00 68.69 165 LEU A CA 1
ATOM 1274 C C . LEU A 1 165 ? -2.323 11.305 13.333 1.00 68.69 165 LEU A C 1
ATOM 1276 O O . LEU A 1 165 ? -2.453 12.498 13.603 1.00 68.69 165 LEU A O 1
ATOM 1280 N N . ASP A 1 166 ? -1.131 10.712 13.231 1.00 73.44 166 ASP A N 1
ATOM 1281 C CA . ASP A 1 166 ? 0.136 11.384 13.536 1.00 73.44 166 ASP A CA 1
ATOM 1282 C C . ASP A 1 166 ? 0.359 12.602 12.618 1.00 73.44 166 ASP A C 1
ATOM 1284 O O . ASP A 1 166 ? 0.766 13.667 13.085 1.00 73.44 166 ASP A O 1
ATOM 1288 N N . ARG A 1 167 ? 0.027 12.490 11.322 1.00 69.25 167 ARG A N 1
ATOM 1289 C CA . ARG A 1 167 ? 0.178 13.602 10.364 1.00 69.25 167 ARG A CA 1
ATOM 1290 C C . ARG A 1 167 ? -0.867 14.698 10.540 1.00 69.25 167 ARG A C 1
ATOM 1292 O O . ARG A 1 167 ? -0.506 15.868 10.560 1.00 69.25 167 ARG A O 1
ATOM 1299 N N . HIS A 1 168 ? -2.139 14.341 10.711 1.00 64.81 168 HIS A N 1
ATOM 1300 C CA . HIS A 1 168 ? -3.201 15.347 10.842 1.00 64.81 168 HIS A CA 1
ATOM 1301 C C . HIS A 1 168 ? -3.222 16.018 12.223 1.00 64.81 168 HIS A C 1
ATOM 1303 O O . HIS A 1 168 ? -3.735 17.127 12.351 1.00 64.81 168 HIS A O 1
ATOM 1309 N N . SER A 1 169 ? -2.643 15.386 13.250 1.00 62.78 169 SER A N 1
ATOM 1310 C CA . SER A 1 169 ? -2.437 16.035 14.551 1.00 62.78 169 SER A CA 1
ATOM 1311 C C . SER A 1 169 ? -1.317 17.076 14.490 1.00 62.78 169 SER A C 1
ATOM 1313 O O . SER A 1 169 ? -1.438 18.127 15.114 1.00 62.78 169 SER A O 1
ATOM 1315 N N . ALA A 1 170 ? -0.258 16.826 13.708 1.00 58.19 170 ALA A N 1
ATOM 1316 C CA . ALA A 1 170 ? 0.839 17.779 13.518 1.00 58.19 170 ALA A CA 1
ATOM 1317 C C . ALA A 1 170 ? 0.391 19.054 12.779 1.00 58.19 170 ALA A C 1
ATOM 1319 O O . ALA A 1 170 ? 0.858 20.145 13.099 1.00 58.19 170 ALA A O 1
ATOM 1320 N N . ASP A 1 171 ? -0.568 18.936 11.856 1.00 56.53 171 ASP A N 1
ATOM 1321 C CA . ASP A 1 171 ? -1.163 20.091 11.171 1.00 56.53 171 ASP A CA 1
ATOM 1322 C C . ASP A 1 171 ? -2.012 20.973 12.117 1.00 56.53 171 ASP A C 1
ATOM 1324 O O . ASP A 1 171 ? -2.258 22.146 11.827 1.00 56.53 171 ASP A O 1
ATOM 1328 N N . GLY A 1 172 ? -2.446 20.436 13.266 1.00 45.72 172 GLY A N 1
ATOM 1329 C CA . GLY A 1 172 ? -3.315 21.114 14.234 1.00 45.72 172 GLY A CA 1
ATOM 1330 C C . GLY A 1 172 ? -2.616 22.050 15.228 1.00 45.72 172 GLY A C 1
ATOM 1331 O O . GLY A 1 172 ? -3.302 22.833 15.884 1.00 45.72 172 GLY A O 1
ATOM 1332 N N . ASP A 1 173 ? -1.283 22.019 15.341 1.00 45.25 173 ASP A N 1
ATOM 1333 C CA . ASP A 1 173 ? -0.542 22.838 16.324 1.00 45.25 173 ASP A CA 1
ATOM 1334 C C . ASP A 1 173 ? -0.058 24.194 15.764 1.00 45.25 173 ASP A C 1
ATOM 1336 O O . ASP A 1 173 ? 0.566 24.998 16.453 1.00 45.25 173 ASP A O 1
ATOM 1340 N N . ALA A 1 174 ? -0.380 24.516 14.506 1.00 43.16 174 ALA A N 1
ATOM 1341 C CA . ALA A 1 174 ? 0.059 25.766 13.878 1.00 43.16 174 ALA A CA 1
ATOM 1342 C C . ALA A 1 174 ? -0.866 26.979 14.118 1.00 43.16 174 ALA A C 1
ATOM 1344 O O . ALA A 1 174 ? -0.613 28.050 13.564 1.00 43.16 174 ALA A O 1
ATOM 1345 N N . THR A 1 175 ? -1.922 26.873 14.936 1.00 39.25 175 THR A N 1
ATOM 1346 C CA . THR A 1 175 ? -2.833 28.008 15.199 1.00 39.25 175 THR A CA 1
ATOM 1347 C C . THR A 1 175 ? -3.343 28.071 16.644 1.00 39.25 175 THR A C 1
ATOM 1349 O O . THR A 1 175 ? -4.548 28.086 16.885 1.00 39.25 175 THR A O 1
ATOM 1352 N N . ALA A 1 176 ? -2.453 28.163 17.634 1.00 40.25 176 ALA A N 1
ATOM 1353 C CA . ALA A 1 176 ? -2.825 28.545 19.002 1.00 40.25 176 ALA A CA 1
ATOM 1354 C C . ALA A 1 176 ? -2.582 30.048 19.242 1.00 40.25 176 ALA A C 1
ATOM 1356 O O . ALA A 1 176 ? -1.743 30.457 20.039 1.00 40.25 176 ALA A O 1
ATOM 1357 N N . GLY A 1 177 ? -3.326 30.894 18.529 1.00 33.47 177 GLY A N 1
ATOM 1358 C CA . GLY A 1 177 ? -3.353 32.338 18.748 1.00 33.47 177 GLY A CA 1
ATOM 1359 C C . GLY A 1 177 ? -4.742 32.882 18.450 1.00 33.47 177 GLY A C 1
ATOM 1360 O O . GLY A 1 177 ? -5.033 33.211 17.307 1.00 33.47 177 GLY A O 1
ATOM 1361 N N . GLY A 1 178 ? -5.627 32.953 19.449 1.00 31.31 178 GLY A N 1
ATOM 1362 C CA . GLY A 1 178 ? -6.959 33.515 19.214 1.00 31.31 178 GLY A CA 1
ATOM 1363 C C . GLY A 1 178 ? -8.000 33.279 20.302 1.00 31.31 178 GLY A C 1
ATOM 1364 O O . GLY A 1 178 ? -8.867 32.434 20.153 1.00 31.31 178 GLY A O 1
ATOM 1365 N N . CYS A 1 179 ? -7.898 34.084 21.360 1.00 35.50 179 CYS A N 1
ATOM 1366 C CA . CYS A 1 179 ? -8.970 34.711 22.145 1.00 35.50 179 CYS A CA 1
ATOM 1367 C C . CYS A 1 179 ? -10.211 33.895 22.591 1.00 35.50 179 CYS A C 1
ATOM 1369 O O . CYS A 1 179 ? -11.087 33.522 21.817 1.00 35.50 179 CYS A O 1
ATOM 1371 N N . CYS A 1 180 ? -10.315 33.763 23.916 1.00 38.25 180 CYS A N 1
ATOM 1372 C CA . CYS A 1 180 ? -11.396 33.192 24.716 1.00 38.25 180 CYS A CA 1
ATOM 1373 C C . CYS A 1 180 ? -12.776 33.823 24.427 1.00 38.25 180 CYS A C 1
ATOM 1375 O O . CYS A 1 180 ? -13.055 34.950 24.835 1.00 38.25 180 CYS A O 1
ATOM 1377 N N . GLY A 1 181 ? -13.655 33.077 23.752 1.00 38.69 181 GLY A N 1
ATOM 1378 C CA . GLY A 1 181 ? -15.077 33.393 23.613 1.00 38.69 181 GLY A CA 1
ATOM 1379 C C . GLY A 1 181 ? -15.919 32.538 24.559 1.00 38.69 181 GLY A C 1
ATOM 1380 O O . GLY A 1 181 ? -16.145 31.354 24.308 1.00 38.69 181 GLY A O 1
ATOM 1381 N N . SER A 1 182 ? -16.371 33.139 25.657 1.00 41.72 182 SER A N 1
ATOM 1382 C CA . SER A 1 182 ? -17.222 32.538 26.688 1.00 41.72 182 SER A CA 1
ATOM 1383 C C . SER A 1 182 ? -18.533 31.983 26.114 1.00 41.72 182 SER A C 1
ATOM 1385 O O . SER A 1 182 ? -19.336 32.723 25.548 1.00 41.72 182 SER A O 1
ATOM 1387 N N . LYS A 1 183 ? -18.792 30.683 26.306 1.00 39.09 183 LYS A N 1
ATOM 1388 C CA . LYS A 1 183 ? -20.089 30.061 25.993 1.00 39.09 183 LYS A CA 1
ATOM 1389 C C . LYS A 1 183 ? -21.096 30.362 27.107 1.00 39.09 183 LYS A C 1
ATOM 1391 O O . LYS A 1 183 ? -20.957 29.878 28.229 1.00 39.09 183 LYS A O 1
ATOM 1396 N N . VAL A 1 184 ? -22.103 31.168 26.775 1.00 42.62 184 VAL A N 1
ATOM 1397 C CA . VAL A 1 184 ? -23.295 31.430 27.594 1.00 42.62 184 VAL A CA 1
ATOM 1398 C C . VAL A 1 184 ? -24.077 30.130 27.801 1.00 42.62 184 VAL A C 1
ATOM 1400 O O . VAL A 1 184 ? -24.349 29.393 26.855 1.00 42.62 184 VAL A O 1
ATOM 1403 N N . ARG A 1 185 ? -24.411 29.848 29.063 1.00 37.50 185 ARG A N 1
ATOM 1404 C CA . ARG A 1 185 ? -25.157 28.672 29.521 1.00 37.50 185 ARG A CA 1
ATOM 1405 C C . ARG A 1 185 ? -26.654 29.001 29.473 1.00 37.50 185 ARG A C 1
ATOM 1407 O O . ARG A 1 185 ? -27.098 29.899 30.182 1.00 37.50 185 ARG A O 1
ATOM 1414 N N . VAL A 1 186 ? -27.410 28.294 28.636 1.00 40.88 186 VAL A N 1
ATOM 1415 C CA . VAL A 1 186 ? -28.877 28.387 28.582 1.00 40.88 186 VAL A CA 1
ATOM 1416 C C . VAL A 1 186 ? -29.434 27.533 29.723 1.00 40.88 186 VAL A C 1
ATOM 1418 O O . VAL A 1 186 ? -29.129 26.346 29.795 1.00 40.88 186 VAL A O 1
ATOM 1421 N N . GLN A 1 187 ? -30.165 28.150 30.654 1.00 38.56 187 GLN A N 1
ATOM 1422 C CA . GLN A 1 187 ? -30.944 27.442 31.674 1.00 38.56 187 GLN A CA 1
ATOM 1423 C C . GLN A 1 187 ? -32.337 27.175 31.107 1.00 38.56 187 GLN A C 1
ATOM 1425 O O . GLN A 1 187 ? -33.007 28.100 30.647 1.00 38.56 187 GLN A O 1
ATOM 1430 N N . GLU A 1 188 ? -32.720 25.903 31.104 1.00 38.50 188 GLU A N 1
ATOM 1431 C CA . GLU A 1 188 ? -34.069 25.436 30.799 1.00 38.50 188 GLU A CA 1
ATOM 1432 C C . GLU A 1 188 ? -35.014 25.868 31.931 1.00 38.50 188 GLU A C 1
ATOM 1434 O O . GLU A 1 188 ? -34.644 25.805 33.108 1.00 38.50 188 GLU A O 1
ATOM 1439 N N . ALA A 1 189 ? -36.187 26.373 31.548 1.00 56.38 189 ALA A N 1
ATOM 1440 C CA . ALA A 1 189 ? -37.275 26.744 32.451 1.00 56.38 189 ALA A CA 1
ATOM 1441 C C . ALA A 1 189 ? -38.118 25.522 32.834 1.00 56.38 189 ALA A C 1
ATOM 1443 O O . ALA A 1 189 ? -38.244 24.613 31.981 1.00 56.38 189 ALA A O 1
#

Mean predicted aligned error: 11.78 Å